Protein AF-A0A7C4MR12-F1 (afdb_monomer_lite)

Structure (mmCIF, N/CA/C/O backbone):
data_AF-A0A7C4MR12-F1
#
_entry.id   AF-A0A7C4MR12-F1
#
loop_
_atom_site.group_PDB
_atom_site.id
_atom_site.type_symbol
_atom_site.label_atom_id
_atom_site.label_alt_id
_atom_site.label_comp_id
_atom_site.label_asym_id
_atom_site.label_entity_id
_atom_site.label_seq_id
_atom_site.pdbx_PDB_ins_code
_atom_site.Cartn_x
_atom_site.Cartn_y
_atom_site.Cartn_z
_atom_site.occupancy
_atom_site.B_iso_or_equiv
_atom_site.auth_seq_id
_atom_site.auth_comp_id
_atom_site.auth_asym_id
_atom_site.auth_atom_id
_atom_site.pdbx_PDB_model_num
ATOM 1 N N . MET A 1 1 ? -23.720 11.187 50.275 1.00 46.25 1 MET A N 1
ATOM 2 C CA . MET A 1 1 ? -23.101 12.513 50.061 1.00 46.25 1 MET A CA 1
ATOM 3 C C . MET A 1 1 ? -22.421 12.476 48.704 1.00 46.25 1 MET A C 1
ATOM 5 O O . MET A 1 1 ? -21.453 11.750 48.550 1.00 46.25 1 MET A O 1
ATOM 9 N N . SER A 1 2 ? -23.019 13.119 47.702 1.00 43.44 2 SER A N 1
ATOM 10 C CA . SER A 1 2 ? -22.578 13.088 46.303 1.00 43.44 2 SER A CA 1
ATOM 11 C C . SER A 1 2 ? -22.213 14.512 45.902 1.00 43.44 2 SER A C 1
ATOM 13 O O . SER A 1 2 ? -23.058 15.402 45.969 1.00 43.44 2 SER A O 1
ATOM 15 N N . THR A 1 3 ? -20.945 14.740 45.572 1.00 52.56 3 THR A N 1
ATOM 16 C CA . THR A 1 3 ? -20.425 16.031 45.114 1.00 52.56 3 THR A CA 1
ATOM 17 C C . THR A 1 3 ? -20.189 15.961 43.612 1.00 52.56 3 THR A C 1
ATOM 19 O O . THR A 1 3 ? -19.207 15.404 43.129 1.00 52.56 3 THR A O 1
ATOM 22 N N . THR A 1 4 ? -21.133 16.527 42.868 1.00 56.62 4 THR A N 1
ATOM 23 C CA . THR A 1 4 ? -21.100 16.675 41.414 1.00 56.62 4 THR A CA 1
ATOM 24 C C . THR A 1 4 ? -20.236 17.885 41.055 1.00 56.62 4 THR A C 1
ATOM 26 O O . THR A 1 4 ? -20.664 19.027 41.217 1.00 56.62 4 THR A O 1
ATOM 29 N N . ALA A 1 5 ? -19.015 17.658 40.571 1.00 59.09 5 ALA A N 1
ATOM 30 C CA . ALA A 1 5 ? -18.148 18.722 40.069 1.00 59.09 5 ALA A CA 1
ATOM 31 C C . ALA A 1 5 ? -18.501 19.043 38.606 1.00 59.09 5 ALA A C 1
ATOM 33 O O . ALA A 1 5 ? -18.287 18.231 37.707 1.00 59.09 5 ALA A O 1
ATOM 34 N N . ARG A 1 6 ? -19.060 20.235 38.366 1.00 60.28 6 ARG A N 1
ATOM 35 C CA . ARG A 1 6 ? -19.262 20.805 37.026 1.00 60.28 6 ARG A CA 1
ATOM 36 C C . ARG A 1 6 ? -18.038 21.646 36.668 1.00 60.28 6 ARG A C 1
ATOM 38 O O . ARG A 1 6 ? -17.832 22.700 37.259 1.00 60.28 6 ARG A O 1
ATOM 45 N N . MET A 1 7 ? -17.236 21.185 35.713 1.00 57.75 7 MET A N 1
ATOM 46 C CA . MET A 1 7 ? -16.121 21.955 35.161 1.00 57.75 7 MET A CA 1
ATOM 47 C C . MET A 1 7 ? -16.622 22.728 33.933 1.00 57.75 7 MET A C 1
ATOM 49 O O . MET A 1 7 ? -16.960 22.140 32.909 1.00 57.75 7 MET A O 1
ATOM 53 N N . ILE A 1 8 ? -16.730 24.049 34.076 1.00 58.62 8 ILE A N 1
ATOM 54 C CA . ILE A 1 8 ? -17.061 24.994 33.004 1.00 58.62 8 ILE A CA 1
ATOM 55 C C . ILE A 1 8 ? -15.751 25.317 32.280 1.00 58.62 8 ILE A C 1
ATOM 57 O O . ILE A 1 8 ? -14.874 25.950 32.862 1.00 58.62 8 ILE A O 1
ATOM 61 N N . ILE A 1 9 ? -15.601 24.875 31.031 1.00 63.22 9 ILE A N 1
ATOM 62 C CA . ILE A 1 9 ? -14.472 25.263 30.177 1.00 63.22 9 ILE A CA 1
ATOM 63 C C . ILE A 1 9 ? -14.923 26.455 29.334 1.00 63.22 9 ILE A C 1
ATOM 65 O O . ILE A 1 9 ? -15.768 26.328 28.449 1.00 63.22 9 ILE A O 1
ATOM 69 N N . ALA A 1 10 ? -14.378 27.624 29.663 1.00 58.31 10 ALA A N 1
ATOM 70 C CA . ALA A 1 10 ? -14.543 28.854 28.907 1.00 58.31 10 ALA A CA 1
ATOM 71 C C . ALA A 1 10 ? -13.808 28.740 27.561 1.00 58.31 10 ALA A C 1
ATOM 73 O O . ALA A 1 10 ? -12.607 28.476 27.515 1.00 58.31 10 ALA A O 1
ATOM 74 N N . GLY A 1 11 ? -14.548 28.920 26.466 1.00 45.59 11 GLY A N 1
ATOM 75 C CA . GLY A 1 11 ? -14.011 28.944 25.111 1.00 45.59 11 GLY A CA 1
ATOM 76 C C . GLY A 1 11 ? -13.332 30.277 24.800 1.00 45.59 11 GLY A C 1
ATOM 77 O O . GLY A 1 11 ? -13.979 31.321 24.804 1.00 45.59 11 GLY A O 1
ATOM 78 N N . CYS A 1 12 ? -12.040 30.233 24.481 1.00 60.81 12 CYS A N 1
ATOM 79 C CA . CYS A 1 12 ? -11.342 31.335 23.825 1.00 60.81 12 CYS A CA 1
ATOM 80 C C . CYS A 1 12 ? -11.606 31.265 22.316 1.00 60.81 12 CYS A C 1
ATOM 82 O O . CYS A 1 12 ? -11.053 30.420 21.615 1.00 60.81 12 CYS A O 1
ATOM 84 N N . ILE A 1 13 ? -12.460 32.162 21.825 1.00 56.69 13 ILE A N 1
ATOM 85 C CA . ILE A 1 13 ? -12.663 32.417 20.397 1.00 56.69 13 ILE A CA 1
ATOM 86 C C . ILE A 1 13 ? -11.491 33.281 19.921 1.00 56.69 13 ILE A C 1
ATOM 88 O O . ILE A 1 13 ? -11.408 34.459 20.260 1.00 56.69 13 ILE A O 1
ATOM 92 N N . VAL A 1 14 ? -10.577 32.698 19.146 1.00 61.94 14 VAL A N 1
ATOM 93 C CA . VAL A 1 14 ? -9.539 33.447 18.428 1.00 61.94 14 VAL A CA 1
ATOM 94 C C . VAL A 1 14 ? -10.062 33.717 17.021 1.00 61.94 14 VAL A C 1
ATOM 96 O O . VAL A 1 14 ? -10.145 32.815 16.193 1.00 61.94 14 VAL A O 1
ATOM 99 N N . ALA A 1 15 ? -10.467 34.962 16.777 1.00 55.44 15 ALA A N 1
ATOM 100 C CA . ALA A 1 15 ? -10.827 35.456 15.457 1.00 55.44 15 ALA A CA 1
ATOM 101 C C . ALA A 1 15 ? -9.548 35.836 14.699 1.00 55.44 15 ALA A C 1
ATOM 103 O O . ALA A 1 15 ? -8.901 36.830 15.026 1.00 55.44 15 ALA A O 1
ATOM 104 N N . THR A 1 16 ? -9.170 35.046 13.696 1.00 60.88 16 THR A N 1
ATOM 105 C CA . THR A 1 16 ? -8.027 35.359 12.831 1.00 60.88 16 THR A CA 1
ATOM 106 C C . THR A 1 16 ? -8.502 36.161 11.622 1.00 60.88 16 THR A C 1
ATOM 108 O O . THR A 1 16 ? -9.264 35.675 10.788 1.00 60.88 16 THR A O 1
ATOM 111 N N . LEU A 1 17 ? -8.048 37.412 11.561 1.00 55.25 17 LEU A N 1
ATOM 112 C CA . LEU A 1 17 ? -8.205 38.357 10.458 1.00 55.25 17 LEU A CA 1
ATOM 113 C C . LEU A 1 17 ? -7.543 37.803 9.178 1.00 55.25 17 LEU A C 1
ATOM 115 O O . LEU A 1 17 ? -6.349 37.510 9.191 1.00 55.25 17 LEU A O 1
ATOM 119 N N . ILE A 1 18 ? -8.284 37.713 8.069 1.00 52.22 18 ILE A N 1
ATOM 120 C CA . ILE A 1 18 ? -7.727 37.493 6.723 1.00 52.22 18 ILE A CA 1
ATOM 121 C C . ILE A 1 18 ? -7.693 38.851 6.018 1.00 52.22 18 ILE A C 1
ATOM 123 O O . ILE A 1 18 ? -8.736 39.429 5.720 1.00 52.22 18 ILE A O 1
ATOM 127 N N . LEU A 1 19 ? -6.489 39.358 5.757 1.00 56.06 19 LEU A N 1
ATOM 128 C CA . LEU A 1 19 ? -6.235 40.510 4.895 1.00 56.06 19 LEU A CA 1
ATOM 129 C C . LEU A 1 19 ? -5.355 40.069 3.723 1.00 56.06 19 LEU A C 1
ATOM 131 O O . LEU A 1 19 ? -4.341 39.410 3.934 1.00 56.06 19 LEU A O 1
ATOM 135 N N . GLY A 1 20 ? -5.708 40.525 2.519 1.00 44.50 20 GLY A N 1
ATOM 136 C CA . GLY A 1 20 ? -4.726 40.784 1.463 1.00 44.50 20 GLY A CA 1
ATOM 137 C C . GLY A 1 20 ? -4.895 39.997 0.167 1.00 44.50 20 GLY A C 1
ATOM 138 O O . GLY A 1 20 ? -4.098 39.115 -0.127 1.00 44.50 20 GLY A O 1
ATOM 139 N N . PHE A 1 21 ? -5.871 40.394 -0.652 1.00 51.50 21 PHE A N 1
ATOM 140 C CA . PHE A 1 21 ? -5.779 40.267 -2.108 1.00 51.50 21 PHE A CA 1
ATOM 141 C C . PHE A 1 21 ? -4.911 41.410 -2.661 1.00 51.50 21 PHE A C 1
ATOM 143 O O . PHE A 1 21 ? -5.274 42.568 -2.478 1.00 51.50 21 PHE A O 1
ATOM 150 N N . SER A 1 22 ? -3.836 41.069 -3.378 1.00 51.59 22 SER A N 1
ATOM 151 C CA . SER A 1 22 ? -3.129 41.905 -4.371 1.00 51.59 22 SER A CA 1
ATOM 152 C C . SER A 1 22 ? -2.454 40.926 -5.348 1.00 51.59 22 SER A C 1
ATOM 154 O O . SER A 1 22 ? -1.585 40.173 -4.931 1.00 51.59 22 SER A O 1
ATOM 156 N N . ALA A 1 23 ? -2.986 40.643 -6.537 1.00 47.38 23 ALA A N 1
ATOM 157 C CA . ALA A 1 23 ? -3.011 41.455 -7.757 1.00 47.38 23 ALA A CA 1
ATOM 158 C C . ALA A 1 23 ? -1.646 41.567 -8.482 1.00 47.38 23 ALA A C 1
ATOM 160 O O . ALA A 1 23 ? -0.651 41.972 -7.892 1.00 47.38 23 ALA A O 1
ATOM 161 N N . ILE A 1 24 ? -1.718 41.345 -9.806 1.00 47.22 24 ILE A N 1
ATOM 162 C CA . ILE A 1 24 ? -0.843 41.811 -10.905 1.00 47.22 24 ILE A CA 1
ATOM 163 C C . ILE A 1 24 ? 0.244 40.839 -11.401 1.00 47.22 24 ILE A C 1
ATOM 165 O O . ILE A 1 24 ? 1.186 40.493 -10.700 1.00 47.22 24 ILE A O 1
ATOM 169 N N . GLY A 1 25 ? 0.133 40.501 -12.693 1.00 45.50 25 GLY A N 1
ATOM 170 C CA . GLY A 1 25 ? 1.184 39.861 -13.483 1.00 45.50 25 GLY A CA 1
ATOM 171 C C . GLY A 1 25 ? 0.767 39.520 -14.918 1.00 45.50 25 GLY A C 1
ATOM 172 O O . GLY A 1 25 ? 0.906 38.375 -15.327 1.00 45.50 25 GLY A O 1
ATOM 173 N N . ASN A 1 26 ? 0.235 40.487 -15.676 1.00 47.75 26 ASN A N 1
ATOM 174 C CA . ASN A 1 26 ? 0.171 40.395 -17.140 1.00 47.75 26 ASN A CA 1
ATOM 175 C C . ASN A 1 26 ? 1.585 40.593 -17.706 1.00 47.75 26 ASN A C 1
ATOM 177 O O . ASN A 1 26 ? 2.197 41.617 -17.415 1.00 47.75 26 ASN A O 1
ATOM 181 N N . SER A 1 27 ? 2.061 39.695 -18.570 1.00 55.41 27 SER A N 1
ATOM 182 C CA . SER A 1 27 ? 3.059 40.059 -19.579 1.00 55.41 27 SER A CA 1
ATOM 183 C C . SER A 1 27 ? 2.866 39.222 -20.841 1.00 55.41 27 SER A C 1
ATOM 185 O O . SER A 1 27 ? 3.164 38.030 -20.883 1.00 55.41 27 SER A O 1
ATOM 187 N N . LEU A 1 28 ? 2.289 39.879 -21.847 1.00 56.81 28 LEU A N 1
ATOM 188 C CA . LEU A 1 28 ? 2.392 39.513 -23.251 1.00 56.81 28 LEU A CA 1
ATOM 189 C C . LEU A 1 28 ? 3.809 39.857 -23.708 1.00 56.81 28 LEU A C 1
ATOM 191 O O . LEU A 1 28 ? 4.197 41.011 -23.568 1.00 56.81 28 LEU A O 1
ATOM 195 N N . GLU A 1 29 ? 4.485 38.946 -24.399 1.00 56.12 29 GLU A N 1
ATOM 196 C CA . GLU A 1 29 ? 5.271 39.356 -25.559 1.00 56.12 29 GLU A CA 1
ATOM 197 C C . GLU A 1 29 ? 5.378 38.238 -26.592 1.00 56.12 29 GLU A C 1
ATOM 199 O O . GLU A 1 29 ? 5.222 37.050 -26.325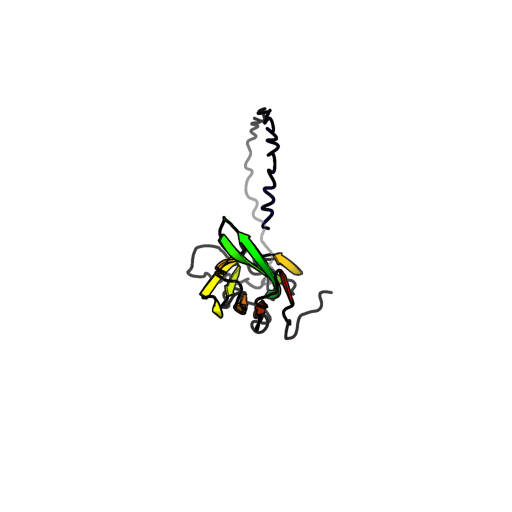 1.00 56.12 29 GLU A O 1
ATOM 204 N N . LYS A 1 30 ? 5.489 38.703 -27.825 1.00 54.31 30 LYS A N 1
ATOM 205 C CA . LYS A 1 30 ? 5.081 38.091 -29.076 1.00 54.31 30 LYS A CA 1
ATOM 206 C C . LYS A 1 30 ? 6.302 38.208 -29.967 1.00 54.31 30 LYS A C 1
ATOM 208 O O . LYS A 1 30 ? 6.658 39.332 -30.298 1.00 54.31 30 LYS A O 1
ATOM 213 N N . GLU A 1 31 ? 6.893 37.106 -30.412 1.00 52.25 31 GLU A N 1
ATOM 214 C CA . GLU A 1 31 ? 7.870 37.183 -31.497 1.00 52.25 31 GLU A CA 1
ATOM 215 C C . GLU A 1 31 ? 7.690 36.048 -32.500 1.00 52.25 31 GLU A C 1
ATOM 217 O O . GLU A 1 31 ? 7.348 34.913 -32.173 1.00 52.25 31 GLU A O 1
ATOM 222 N N . LYS A 1 32 ? 7.804 36.443 -33.764 1.00 50.94 32 LYS A N 1
ATOM 223 C CA . LYS A 1 32 ? 7.337 35.779 -34.971 1.00 50.94 32 LYS A CA 1
ATOM 224 C C . LYS A 1 32 ? 8.513 35.691 -35.945 1.00 50.94 32 LYS A C 1
ATOM 226 O O . LYS A 1 32 ? 9.132 36.714 -36.212 1.00 50.94 32 LYS A O 1
ATOM 231 N N . SER A 1 33 ? 8.619 34.524 -36.593 1.00 49.72 33 SER A N 1
ATOM 232 C CA . SER A 1 33 ? 9.303 34.232 -37.875 1.00 49.72 33 SER A CA 1
ATOM 233 C C . SER A 1 33 ? 10.846 34.147 -37.865 1.00 49.72 33 SER A C 1
ATOM 235 O O . SER A 1 33 ? 11.456 34.713 -36.969 1.00 49.72 33 SER A O 1
ATOM 237 N N . PRO A 1 34 ? 11.503 33.496 -38.865 1.00 58.50 34 PRO A N 1
ATOM 238 C CA . PRO A 1 34 ? 10.982 32.928 -40.119 1.00 58.50 34 PRO A CA 1
ATOM 239 C C . PRO A 1 34 ? 11.369 31.459 -40.429 1.00 58.50 34 PRO A C 1
ATOM 241 O O . PRO A 1 34 ? 12.304 30.879 -39.890 1.00 58.50 34 PRO A O 1
ATOM 244 N N . VAL A 1 35 ? 10.623 30.899 -41.386 1.00 55.56 35 VAL A N 1
ATOM 245 C CA . VAL A 1 35 ? 10.879 29.646 -42.114 1.00 55.56 35 VAL A CA 1
ATOM 246 C C . VAL A 1 35 ? 12.073 29.818 -43.062 1.00 55.56 35 VAL A C 1
ATOM 248 O O . VAL A 1 35 ? 12.128 30.805 -43.795 1.00 55.56 35 VAL A O 1
ATOM 251 N N . ALA A 1 36 ? 12.968 28.827 -43.106 1.00 64.56 36 ALA A N 1
ATOM 252 C CA . ALA A 1 36 ? 14.003 28.666 -44.131 1.00 64.56 36 ALA A CA 1
ATOM 253 C C . ALA A 1 36 ? 14.000 27.217 -44.688 1.00 64.56 36 ALA A C 1
ATOM 255 O O . ALA A 1 36 ? 13.534 26.307 -43.999 1.00 64.56 36 ALA A O 1
ATOM 256 N N . PRO A 1 37 ? 14.443 27.002 -45.944 1.00 58.03 37 PRO A N 1
ATOM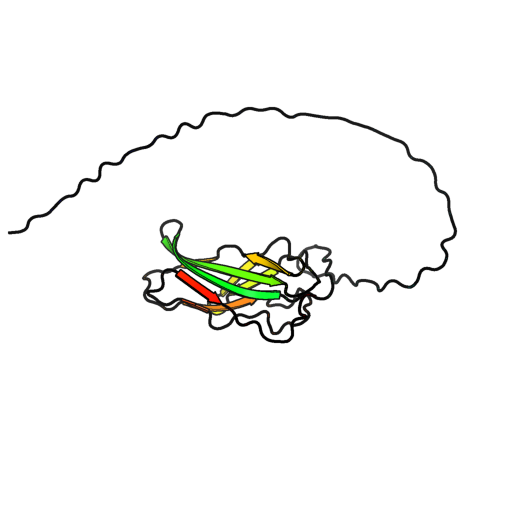 257 C CA . PRO A 1 37 ? 14.085 25.835 -46.751 1.00 58.03 37 PRO A CA 1
ATOM 258 C C . PRO A 1 37 ? 15.014 24.618 -46.596 1.00 58.03 37 PRO A C 1
ATOM 260 O O . PRO A 1 37 ? 16.194 24.734 -46.277 1.00 58.03 37 PRO A O 1
ATOM 263 N N . LEU A 1 38 ? 14.431 23.453 -46.908 1.00 52.41 38 LEU A N 1
ATOM 264 C CA . LEU A 1 38 ? 15.028 22.118 -47.006 1.00 52.41 38 LEU A CA 1
ATOM 265 C C . LEU A 1 38 ? 16.409 22.085 -47.688 1.00 52.41 38 LEU A C 1
ATOM 267 O O . LEU A 1 38 ? 16.539 22.445 -48.859 1.00 52.41 38 LEU A O 1
ATOM 271 N N . GLN A 1 39 ? 17.372 21.446 -47.020 1.00 54.16 39 GLN A N 1
ATOM 272 C CA . GLN A 1 39 ? 18.487 20.750 -47.663 1.00 54.16 39 GLN A CA 1
ATOM 273 C C . GLN A 1 39 ? 18.352 19.244 -47.406 1.00 54.16 39 GLN A C 1
ATOM 275 O O . GLN A 1 39 ? 18.283 18.791 -46.266 1.00 54.16 39 GLN A O 1
ATOM 280 N N . LYS A 1 40 ? 18.266 18.472 -48.496 1.00 52.50 40 LYS A N 1
ATOM 281 C CA . LYS A 1 40 ? 18.360 17.009 -48.495 1.00 52.50 40 LYS A CA 1
ATOM 282 C C . LYS A 1 40 ? 19.835 16.622 -48.425 1.00 52.50 40 LYS A C 1
ATOM 284 O O . LYS A 1 40 ? 20.564 16.869 -49.383 1.00 52.50 40 LYS A O 1
ATOM 289 N N . THR A 1 41 ? 20.221 15.944 -47.353 1.00 49.22 41 THR A N 1
ATOM 290 C CA . THR A 1 41 ? 21.476 15.187 -47.273 1.00 49.22 41 THR A CA 1
ATOM 291 C C . THR A 1 41 ? 21.133 13.691 -47.293 1.00 49.22 41 THR A C 1
ATOM 293 O O . THR A 1 41 ? 20.152 13.304 -46.651 1.00 49.22 41 THR A O 1
ATOM 296 N N . PRO A 1 42 ? 21.864 12.836 -48.031 1.00 54.50 42 PRO A N 1
ATOM 297 C CA . PRO A 1 42 ? 21.621 11.395 -48.039 1.00 54.50 42 PRO A CA 1
ATOM 298 C C . PRO A 1 42 ? 22.037 10.807 -46.689 1.00 54.50 42 PRO A C 1
ATOM 300 O O . PRO A 1 42 ? 23.198 10.922 -46.303 1.00 54.50 42 PRO A O 1
ATOM 303 N N . SER A 1 43 ? 21.089 10.207 -45.966 1.00 46.22 43 SER A N 1
ATOM 304 C CA . SER A 1 43 ? 21.379 9.525 -44.706 1.00 46.22 43 SER A CA 1
ATOM 305 C C . SER A 1 43 ? 21.976 8.154 -44.993 1.00 46.22 43 SER A C 1
ATOM 307 O O . SER A 1 43 ? 21.316 7.255 -45.513 1.00 46.22 43 SER A O 1
ATOM 309 N N . GLU A 1 44 ? 23.244 8.043 -44.635 1.00 51.12 44 GLU A N 1
ATOM 310 C CA . GLU A 1 44 ? 23.990 6.819 -44.404 1.00 51.12 44 GLU A CA 1
ATOM 311 C C . GLU A 1 44 ? 23.227 5.918 -43.414 1.00 51.12 44 GLU A C 1
ATOM 313 O O . GLU A 1 44 ? 22.568 6.389 -42.482 1.00 51.12 44 GLU A O 1
ATOM 318 N N . SER A 1 45 ? 23.240 4.617 -43.688 1.00 50.38 45 SER A N 1
ATOM 319 C CA . SER A 1 45 ? 22.466 3.577 -43.008 1.00 50.38 45 SER A CA 1
ATOM 320 C C . SER A 1 45 ? 22.763 3.513 -41.507 1.00 50.38 45 SER A C 1
ATOM 322 O O . SER A 1 45 ? 23.863 3.136 -41.105 1.00 50.38 45 SER A O 1
ATOM 324 N N . GLN A 1 46 ? 21.760 3.847 -40.690 1.00 46.06 46 GLN A N 1
ATOM 325 C CA . GLN A 1 46 ? 21.785 3.683 -39.236 1.00 46.06 46 GLN A CA 1
ATOM 326 C C . GLN A 1 46 ? 21.691 2.202 -38.821 1.00 46.06 46 GLN A C 1
ATOM 328 O O . GLN A 1 46 ? 21.000 1.422 -39.482 1.00 46.06 46 GLN A O 1
ATOM 333 N N . PRO A 1 47 ? 22.313 1.818 -37.691 1.00 49.41 47 PRO A N 1
ATOM 334 C CA . PRO A 1 47 ? 22.044 0.547 -37.033 1.00 49.41 47 PRO A CA 1
ATOM 335 C C . PRO A 1 47 ? 20.598 0.517 -36.523 1.00 49.41 47 PRO A C 1
ATOM 337 O O . PRO A 1 47 ? 20.101 1.491 -35.956 1.00 49.41 47 PRO A O 1
ATOM 340 N N . THR A 1 48 ? 19.928 -0.609 -36.747 1.00 43.22 48 THR A N 1
ATOM 341 C CA . THR A 1 48 ? 18.547 -0.890 -36.353 1.00 43.22 48 THR A CA 1
ATOM 342 C C . THR A 1 48 ? 18.375 -0.687 -34.846 1.00 43.22 48 THR A C 1
ATOM 344 O O . THR A 1 48 ? 18.796 -1.523 -34.051 1.00 43.22 48 THR A O 1
ATOM 347 N N . ALA A 1 49 ? 17.778 0.437 -34.448 1.00 47.53 49 ALA A N 1
ATOM 348 C CA . ALA A 1 49 ? 17.321 0.639 -33.082 1.00 47.53 49 ALA A CA 1
ATOM 349 C C . ALA A 1 49 ? 16.180 -0.350 -32.805 1.00 47.53 49 ALA A C 1
ATOM 351 O O . ALA A 1 49 ? 15.220 -0.415 -33.577 1.00 47.53 49 ALA A O 1
ATOM 352 N N . GLU A 1 50 ? 16.297 -1.128 -31.729 1.00 49.19 50 GLU A N 1
ATOM 353 C CA . GLU A 1 50 ? 15.218 -1.978 -31.228 1.00 49.19 50 GLU A CA 1
ATOM 354 C C . GLU A 1 50 ? 13.953 -1.134 -31.055 1.00 49.19 50 GLU A C 1
ATOM 356 O O . GLU A 1 50 ? 13.900 -0.182 -30.273 1.00 49.19 50 GLU A O 1
ATOM 361 N N . GLN A 1 51 ? 12.933 -1.458 -31.847 1.00 41.41 51 GLN A N 1
ATOM 362 C CA . GLN A 1 51 ? 11.634 -0.810 -31.788 1.00 41.41 51 GLN A CA 1
ATOM 363 C C . GLN A 1 51 ? 11.000 -1.117 -30.431 1.00 41.41 51 GLN A C 1
ATOM 365 O O . GLN A 1 51 ? 10.526 -2.224 -30.186 1.00 41.41 51 GLN A O 1
ATOM 370 N N . LYS A 1 52 ? 10.989 -0.111 -29.554 1.00 46.59 52 LYS A N 1
ATOM 371 C CA . LYS A 1 52 ? 10.208 -0.079 -28.317 1.00 46.59 52 LYS A CA 1
ATOM 372 C C . LYS A 1 52 ? 8.732 -0.226 -28.694 1.00 46.59 52 LYS A C 1
ATOM 374 O O . LYS A 1 52 ? 8.108 0.715 -29.179 1.00 46.59 52 LYS A O 1
ATOM 379 N N . ILE A 1 53 ? 8.203 -1.439 -28.571 1.00 46.16 53 ILE A N 1
ATOM 380 C CA . ILE A 1 53 ? 6.802 -1.742 -28.857 1.00 46.16 53 ILE A CA 1
ATOM 381 C C . ILE A 1 53 ? 5.978 -1.024 -27.782 1.00 46.16 53 ILE A C 1
ATOM 383 O O . ILE A 1 53 ? 6.089 -1.373 -26.612 1.00 46.16 53 ILE A O 1
ATOM 387 N N . SER A 1 54 ? 5.185 -0.015 -28.154 1.00 40.91 54 SER A N 1
ATOM 388 C CA . SER A 1 54 ? 4.141 0.535 -27.278 1.00 40.91 54 SER A CA 1
ATOM 389 C C . SER A 1 54 ? 2.903 -0.362 -27.390 1.00 40.91 54 SER A C 1
ATOM 391 O O . SER A 1 54 ? 2.210 -0.291 -28.410 1.00 40.91 54 SER A O 1
ATOM 393 N N . PRO A 1 55 ? 2.597 -1.222 -26.403 1.00 45.72 55 PRO A N 1
ATOM 394 C CA . PRO A 1 55 ? 1.294 -1.869 -26.337 1.00 45.72 55 PRO A CA 1
ATOM 395 C C . PRO A 1 55 ? 0.202 -0.804 -26.158 1.00 45.72 55 PRO A C 1
ATOM 397 O O . PRO A 1 55 ? 0.358 0.157 -25.409 1.00 45.72 55 PRO A O 1
ATOM 400 N N . THR A 1 56 ? -0.896 -0.945 -26.900 1.00 39.00 56 THR A N 1
ATOM 401 C CA . THR A 1 56 ? -2.075 -0.077 -26.781 1.00 39.00 56 THR A CA 1
ATOM 402 C C . THR A 1 56 ? -3.102 -0.805 -25.918 1.00 39.00 56 THR A C 1
ATOM 404 O O . THR A 1 56 ? -3.630 -1.831 -26.346 1.00 39.00 56 THR A O 1
ATOM 407 N N . PHE A 1 57 ? -3.361 -0.313 -24.704 1.00 47.56 57 PHE A N 1
ATOM 408 C CA . PHE A 1 57 ? -4.318 -0.923 -23.776 1.00 47.56 57 PHE A CA 1
ATOM 409 C C . PHE A 1 57 ? -5.731 -0.312 -23.914 1.00 47.56 57 PHE A C 1
ATOM 411 O O . PHE A 1 57 ? -5.870 0.871 -24.241 1.00 47.56 57 PHE A O 1
ATOM 418 N N . PRO A 1 58 ? -6.799 -1.112 -23.721 1.00 47.44 58 PRO A N 1
ATOM 419 C CA . PRO A 1 58 ? -8.176 -0.730 -24.049 1.00 47.44 58 PRO A CA 1
ATOM 420 C C . PRO A 1 58 ? -8.896 0.180 -23.030 1.00 47.44 58 PRO A C 1
ATOM 422 O O . PRO A 1 58 ? -10.070 0.478 -23.236 1.00 47.44 58 PRO A O 1
ATOM 425 N N . ASP A 1 59 ? -8.256 0.654 -21.958 1.00 44.03 59 ASP A N 1
ATOM 426 C CA . ASP A 1 59 ? -8.921 1.333 -20.830 1.00 44.03 59 ASP A CA 1
ATOM 427 C C . ASP A 1 59 ? -8.632 2.845 -20.684 1.00 44.03 59 ASP A C 1
ATOM 429 O O . ASP A 1 59 ? -8.761 3.395 -19.591 1.00 44.03 59 ASP A O 1
ATOM 433 N N . ALA A 1 60 ? -8.404 3.519 -21.822 1.00 39.34 60 ALA A N 1
ATOM 434 C CA . ALA A 1 60 ? -8.348 4.980 -22.039 1.00 39.34 60 ALA A CA 1
ATOM 435 C C . ALA A 1 60 ? -6.946 5.588 -22.263 1.00 39.34 60 ALA A C 1
ATOM 437 O O . ALA A 1 60 ? -6.411 6.316 -21.435 1.00 39.34 60 ALA A O 1
ATOM 438 N N . GLY A 1 61 ? -6.429 5.421 -23.484 1.00 37.81 61 GLY A N 1
ATOM 439 C CA . GLY A 1 61 ? -5.913 6.554 -24.270 1.00 37.81 61 GLY A CA 1
ATOM 440 C C . GLY A 1 61 ? -4.606 7.229 -23.840 1.00 37.81 61 GLY A C 1
ATOM 441 O O . GLY A 1 61 ? -4.326 8.320 -24.332 1.00 37.81 61 GLY A O 1
ATOM 442 N N . GLY A 1 62 ? -3.795 6.615 -22.980 1.00 44.88 62 GLY A N 1
ATOM 443 C CA . GLY A 1 62 ? -2.399 7.008 -22.784 1.00 44.88 62 GLY A CA 1
ATOM 444 C C . GLY A 1 62 ? -1.484 6.206 -23.708 1.00 44.88 62 GLY A C 1
ATOM 445 O O . GLY A 1 62 ? -1.549 4.981 -23.730 1.00 44.88 62 GLY A O 1
ATOM 446 N N . SER A 1 63 ? -0.617 6.865 -24.478 1.00 50.25 63 SER A N 1
ATOM 447 C CA . SER A 1 63 ? 0.525 6.190 -25.103 1.00 50.25 63 SER A CA 1
ATOM 448 C C . SER A 1 63 ? 1.539 5.874 -24.006 1.00 50.25 63 SER A C 1
ATOM 450 O O . SER A 1 63 ? 2.421 6.683 -23.713 1.00 50.25 63 SER A O 1
ATOM 452 N N . ALA A 1 64 ? 1.356 4.740 -23.342 1.00 57.25 64 ALA A N 1
ATOM 453 C CA . ALA A 1 64 ? 2.230 4.305 -22.274 1.00 57.25 64 ALA A CA 1
ATOM 454 C C . ALA A 1 64 ? 3.643 4.073 -22.812 1.00 57.25 64 ALA A C 1
ATOM 456 O O . ALA A 1 64 ? 3.862 3.320 -23.769 1.00 57.25 64 ALA A O 1
ATOM 457 N N . VAL A 1 65 ? 4.606 4.759 -22.207 1.00 64.19 65 VAL A N 1
ATOM 458 C CA . VAL A 1 65 ? 6.025 4.515 -22.430 1.00 64.19 65 VAL A CA 1
ATOM 459 C C . VAL A 1 65 ? 6.542 3.838 -21.173 1.00 64.19 65 VAL A C 1
ATOM 461 O O . VAL A 1 65 ? 6.623 4.470 -20.122 1.00 64.19 65 VAL A O 1
ATOM 464 N N . TYR A 1 66 ? 6.881 2.558 -21.295 1.00 62.50 66 TYR A N 1
ATOM 465 C CA . TYR A 1 66 ? 7.551 1.804 -20.241 1.00 62.50 66 TYR A CA 1
ATOM 466 C C . TYR A 1 66 ? 9.040 1.783 -20.524 1.00 62.50 66 TYR A C 1
ATOM 468 O O . TYR A 1 66 ? 9.454 1.378 -21.613 1.00 62.50 66 TYR A O 1
ATOM 476 N N . ASP A 1 67 ? 9.853 2.194 -19.563 1.00 73.12 67 ASP A N 1
ATOM 477 C CA . ASP A 1 67 ? 11.269 1.856 -19.615 1.00 73.12 67 ASP A CA 1
ATOM 478 C C . ASP A 1 67 ? 11.442 0.438 -19.063 1.00 73.12 67 ASP A C 1
ATOM 480 O O . ASP A 1 67 ? 10.940 0.157 -17.974 1.00 73.12 67 ASP A O 1
ATOM 484 N N . PRO A 1 68 ? 12.092 -0.479 -19.803 1.00 76.12 68 PRO A N 1
ATOM 485 C CA . PRO A 1 68 ? 12.246 -1.857 -19.359 1.00 76.12 68 PRO A CA 1
ATOM 486 C C . PRO A 1 68 ? 12.931 -1.920 -17.991 1.00 76.12 68 PRO A C 1
ATOM 488 O O . PRO A 1 68 ? 13.822 -1.125 -17.682 1.00 76.12 68 PRO A O 1
ATOM 491 N N . GLY A 1 69 ? 12.527 -2.904 -17.188 1.00 86.31 69 GLY A N 1
ATOM 492 C CA . GLY A 1 69 ? 13.026 -3.074 -15.830 1.00 86.31 69 GLY A CA 1
ATOM 493 C C . GLY A 1 69 ? 12.258 -2.225 -14.822 1.00 86.31 69 GLY A C 1
ATOM 494 O O . GLY A 1 69 ? 12.844 -1.374 -14.168 1.00 86.31 69 GLY A O 1
ATOM 495 N N . ILE A 1 70 ? 10.950 -2.428 -14.710 1.00 92.19 70 ILE A N 1
ATOM 496 C CA . ILE A 1 70 ? 10.148 -1.950 -13.575 1.00 92.19 70 ILE A CA 1
ATOM 497 C C . ILE A 1 70 ? 10.026 -3.111 -12.579 1.00 92.19 70 ILE A C 1
ATOM 499 O O . ILE A 1 70 ? 10.046 -4.271 -12.994 1.00 92.19 70 ILE A O 1
ATOM 503 N N . ASP A 1 71 ? 9.974 -2.813 -11.281 1.00 95.19 71 ASP A N 1
ATOM 504 C CA . ASP A 1 71 ? 9.753 -3.805 -10.218 1.00 95.19 71 ASP A CA 1
ATOM 505 C C . ASP A 1 71 ? 9.030 -3.141 -9.034 1.00 95.19 71 ASP A C 1
ATOM 507 O O . ASP A 1 71 ? 9.654 -2.516 -8.174 1.00 95.19 71 ASP A O 1
ATOM 511 N N . LEU A 1 72 ? 7.704 -3.173 -9.038 1.00 96.38 72 LEU A N 1
ATOM 512 C CA . LEU A 1 72 ? 6.817 -2.531 -8.082 1.00 96.38 72 LEU A CA 1
ATOM 513 C C . LEU A 1 72 ? 6.600 -3.421 -6.865 1.00 96.38 72 LEU A C 1
ATOM 515 O O . LEU A 1 72 ? 6.031 -4.504 -6.912 1.00 96.38 72 LEU A O 1
ATOM 519 N N . VAL A 1 73 ? 6.943 -2.885 -5.701 1.00 97.19 73 VAL A N 1
ATOM 520 C CA . VAL A 1 73 ? 6.738 -3.565 -4.426 1.00 97.19 73 VAL A CA 1
ATOM 521 C C . VAL A 1 73 ? 5.927 -2.698 -3.484 1.00 97.19 73 VAL A C 1
ATOM 523 O O . VAL A 1 73 ? 6.100 -1.479 -3.397 1.00 97.19 73 VAL A O 1
ATOM 526 N N . VAL A 1 74 ? 5.073 -3.339 -2.692 1.00 98.12 74 VAL A N 1
ATOM 527 C CA . VAL A 1 74 ? 4.495 -2.697 -1.512 1.00 98.12 74 VAL A CA 1
ATOM 528 C C . VAL A 1 74 ? 5.558 -2.744 -0.415 1.00 98.12 74 VAL A C 1
ATOM 530 O O . VAL A 1 74 ? 5.899 -3.817 0.070 1.00 98.12 74 VAL A O 1
ATOM 533 N N . LEU A 1 75 ? 6.106 -1.596 -0.015 1.00 97.88 75 LEU A N 1
ATOM 534 C CA . LEU A 1 75 ? 7.202 -1.521 0.960 1.00 97.88 75 LEU A CA 1
ATOM 535 C C . LEU A 1 75 ? 6.691 -1.573 2.407 1.00 97.88 75 LEU A C 1
ATOM 537 O O . LEU A 1 75 ? 7.236 -2.262 3.276 1.00 97.88 75 LEU A O 1
ATOM 541 N N . LYS A 1 76 ? 5.636 -0.808 2.688 1.00 98.50 76 LYS A N 1
ATOM 542 C CA . LYS A 1 76 ? 4.992 -0.738 4.003 1.00 98.50 76 LYS A CA 1
ATOM 543 C C . LYS A 1 76 ? 3.550 -0.266 3.881 1.00 98.50 76 LYS A C 1
ATOM 545 O O . LYS A 1 76 ? 3.181 0.374 2.901 1.00 98.50 76 LYS A O 1
ATOM 550 N N . VAL A 1 77 ? 2.771 -0.523 4.925 1.00 98.75 77 VAL A N 1
ATOM 551 C CA . VAL A 1 77 ? 1.409 -0.013 5.091 1.00 98.75 77 VAL A CA 1
ATOM 552 C C . VAL A 1 77 ? 1.307 0.682 6.442 1.00 98.75 77 VAL A C 1
ATOM 554 O O . VAL A 1 77 ? 1.506 0.065 7.492 1.00 98.75 77 VAL A O 1
ATOM 557 N N . GLU A 1 78 ? 1.025 1.980 6.416 1.00 98.75 78 GLU A N 1
ATOM 558 C CA . GLU A 1 78 ? 0.774 2.790 7.606 1.00 98.75 78 GLU A CA 1
ATOM 559 C C . GLU A 1 78 ? -0.725 2.779 7.905 1.00 98.75 78 GLU A C 1
ATOM 561 O O . GLU A 1 78 ? -1.546 2.990 7.016 1.00 98.75 78 GLU A O 1
ATOM 566 N N . MET A 1 79 ? -1.089 2.507 9.153 1.00 98.50 79 MET A N 1
ATOM 567 C CA . MET A 1 79 ? -2.475 2.437 9.602 1.00 98.50 79 MET A CA 1
ATOM 568 C C . MET A 1 79 ? -2.667 3.306 10.839 1.00 98.50 79 MET A C 1
ATOM 570 O O . MET A 1 79 ? -1.851 3.257 11.763 1.00 98.50 79 MET A O 1
ATOM 574 N N . GLN A 1 80 ? -3.760 4.063 10.879 1.00 98.12 80 GLN A N 1
ATOM 575 C CA . GLN A 1 80 ? -4.099 4.942 11.995 1.00 98.12 80 GLN A CA 1
ATOM 576 C C . GLN A 1 80 ? -5.604 4.934 12.273 1.00 98.12 80 GLN A C 1
ATOM 578 O O . GLN A 1 80 ? -6.403 5.325 11.430 1.00 98.12 80 GLN A O 1
ATOM 583 N N . ARG A 1 81 ? -6.001 4.551 13.488 1.00 97.69 81 ARG A N 1
ATOM 584 C CA . ARG A 1 81 ? -7.357 4.768 14.010 1.00 97.69 81 ARG A CA 1
ATOM 585 C C . ARG A 1 81 ? -7.517 6.221 14.439 1.00 97.69 81 ARG A C 1
ATOM 587 O O . ARG A 1 81 ? -6.633 6.800 15.068 1.00 97.69 81 ARG A O 1
ATOM 594 N N . GLY A 1 82 ? -8.677 6.801 14.166 1.00 96.44 82 GLY A N 1
ATOM 595 C CA . GLY A 1 82 ? -8.969 8.180 14.535 1.00 96.44 82 GLY A CA 1
ATOM 596 C C . GLY A 1 82 ? -10.425 8.555 14.317 1.00 96.44 82 GLY A C 1
ATOM 597 O O . GLY A 1 82 ? -11.253 7.723 13.949 1.00 96.44 82 GLY A O 1
ATOM 598 N N . ILE A 1 83 ? -10.734 9.824 14.576 1.00 97.00 83 ILE A N 1
ATOM 599 C CA . ILE A 1 83 ? -11.977 10.441 14.118 1.00 97.00 83 ILE A CA 1
ATOM 600 C C . ILE A 1 83 ? -11.639 11.200 12.842 1.00 97.00 83 ILE A C 1
ATOM 602 O O . ILE A 1 83 ? -10.928 12.200 12.884 1.00 97.00 83 ILE A O 1
ATOM 606 N N . PHE A 1 84 ? -12.143 10.713 11.716 1.00 96.44 84 PHE A N 1
ATOM 607 C CA . PHE A 1 84 ? -11.947 11.327 10.412 1.00 96.44 84 PHE A CA 1
ATOM 608 C C . PHE A 1 84 ? -13.312 11.742 9.881 1.00 96.44 84 PHE A C 1
ATOM 610 O O . PHE A 1 84 ? -14.255 10.951 9.888 1.00 96.44 84 PHE A O 1
ATOM 617 N N . MET A 1 85 ? -13.441 13.009 9.480 1.00 95.56 85 MET A N 1
ATOM 618 C CA . MET A 1 85 ? -14.714 13.574 9.013 1.00 95.56 85 MET A CA 1
ATOM 619 C C . MET A 1 85 ? -15.877 13.321 9.997 1.00 95.56 85 MET A C 1
ATOM 621 O O . MET A 1 85 ? -16.979 12.953 9.604 1.00 95.56 85 MET A O 1
ATOM 625 N N . GLY A 1 86 ? -15.611 13.458 11.301 1.00 96.75 86 GLY A N 1
ATOM 626 C CA . GLY A 1 86 ? -16.624 13.315 12.353 1.00 96.75 86 GLY A CA 1
ATOM 627 C C . GLY A 1 86 ? -17.035 11.879 12.701 1.00 96.75 86 GLY A C 1
ATOM 628 O O . GLY A 1 86 ? -17.905 11.706 13.548 1.00 96.75 86 GLY A O 1
ATOM 629 N N . SER A 1 87 ? -16.413 10.850 12.114 1.00 97.25 87 SER A N 1
ATOM 630 C CA . SER A 1 87 ? -16.729 9.444 12.411 1.00 97.25 87 SER A CA 1
ATOM 631 C C . SER A 1 87 ? -15.479 8.614 12.742 1.00 97.25 87 SER A C 1
ATOM 633 O O . SER A 1 87 ? -14.383 8.941 12.278 1.00 97.25 87 SER A O 1
ATOM 635 N N . PRO A 1 88 ? -15.598 7.557 13.572 1.00 96.94 88 PRO A N 1
ATOM 636 C CA . PRO A 1 88 ? -14.501 6.628 13.827 1.00 96.94 88 PRO A CA 1
ATOM 637 C C . PRO A 1 88 ? -14.114 5.862 12.559 1.00 96.94 88 PRO A C 1
ATOM 639 O O . PRO A 1 88 ? -14.922 5.105 12.020 1.00 96.94 88 PRO A O 1
ATOM 642 N N . LYS A 1 89 ? -12.871 6.042 12.105 1.00 97.88 89 LYS A N 1
ATOM 643 C CA . LYS A 1 89 ? -12.320 5.348 10.935 1.00 97.88 89 LYS A CA 1
ATOM 644 C C . LYS A 1 89 ? -10.874 4.910 11.167 1.00 97.88 89 LYS A C 1
ATOM 646 O O . LYS A 1 89 ? -10.179 5.430 12.045 1.00 97.88 89 LYS A O 1
ATOM 651 N N . ILE A 1 90 ? -10.420 3.977 10.340 1.00 97.88 90 ILE A N 1
ATOM 652 C CA . ILE A 1 90 ? -9.018 3.607 10.156 1.00 97.88 90 ILE A CA 1
ATOM 653 C C . ILE A 1 90 ? -8.551 4.221 8.838 1.00 97.88 90 ILE A C 1
ATOM 655 O O . ILE A 1 90 ? -9.106 3.921 7.786 1.00 97.88 90 ILE A O 1
ATOM 659 N N . GLN A 1 91 ? -7.532 5.067 8.903 1.00 98.31 91 GLN A N 1
ATOM 660 C CA . GLN A 1 91 ? -6.777 5.536 7.750 1.00 98.31 91 GLN A CA 1
ATOM 661 C C . GLN A 1 91 ? -5.713 4.492 7.391 1.00 98.31 91 GLN A C 1
ATOM 663 O O . GLN A 1 91 ? -5.000 4.028 8.281 1.00 98.31 91 GLN A O 1
ATOM 668 N N . ILE A 1 92 ? -5.600 4.134 6.115 1.00 98.56 92 ILE A N 1
ATOM 669 C CA . ILE A 1 92 ? -4.637 3.171 5.572 1.00 98.56 92 ILE A CA 1
ATOM 670 C C . ILE A 1 92 ? -3.865 3.859 4.449 1.00 98.56 92 ILE A C 1
ATOM 672 O O . ILE A 1 92 ? -4.475 4.458 3.568 1.00 98.56 92 ILE A O 1
ATOM 676 N N . ILE A 1 93 ? -2.534 3.799 4.499 1.00 98.50 93 ILE A N 1
ATOM 677 C CA . ILE A 1 93 ? -1.652 4.475 3.544 1.00 98.50 93 ILE A CA 1
ATOM 678 C C . ILE A 1 93 ? -0.516 3.522 3.151 1.00 98.50 93 ILE A C 1
ATOM 680 O O . ILE A 1 93 ? 0.446 3.357 3.916 1.00 98.50 93 ILE A O 1
ATOM 684 N N . PRO A 1 94 ? -0.604 2.848 1.994 1.00 98.50 94 PRO A N 1
ATOM 685 C CA . PRO A 1 94 ? 0.499 2.050 1.484 1.00 98.50 94 PRO A CA 1
ATOM 686 C C . PRO A 1 94 ? 1.616 2.940 0.921 1.00 98.50 94 PRO A C 1
ATOM 688 O O . PRO A 1 94 ? 1.398 4.042 0.420 1.00 98.50 94 PRO A O 1
ATOM 691 N N . THR A 1 95 ? 2.849 2.453 1.013 1.00 98.56 95 THR A N 1
ATOM 692 C CA . THR A 1 95 ? 4.010 3.007 0.308 1.00 98.56 95 THR A CA 1
ATOM 693 C C . THR A 1 95 ? 4.442 2.008 -0.748 1.00 98.56 95 THR A C 1
ATOM 695 O O . THR A 1 95 ? 4.768 0.867 -0.410 1.00 98.56 95 THR A O 1
ATOM 698 N N . ILE A 1 96 ? 4.440 2.443 -2.001 1.00 98.06 96 ILE A N 1
ATOM 699 C CA . ILE A 1 96 ? 4.885 1.671 -3.156 1.00 98.06 96 ILE A CA 1
ATOM 700 C C . ILE A 1 96 ? 6.303 2.101 -3.502 1.00 98.06 96 ILE A C 1
ATOM 702 O O . ILE A 1 96 ? 6.640 3.281 -3.404 1.00 98.06 96 ILE A O 1
ATOM 706 N N . LYS A 1 97 ? 7.136 1.147 -3.896 1.00 97.19 97 LYS A N 1
ATOM 707 C CA . LYS A 1 97 ? 8.489 1.403 -4.365 1.00 97.19 97 LYS A CA 1
ATOM 708 C C . LYS A 1 97 ? 8.701 0.722 -5.700 1.00 97.19 97 LYS A C 1
ATOM 710 O O . LYS A 1 97 ? 8.345 -0.438 -5.839 1.00 97.19 97 LYS A O 1
ATOM 715 N N . ASN A 1 98 ? 9.321 1.422 -6.636 1.00 95.62 98 ASN A N 1
ATOM 716 C CA . ASN A 1 98 ? 9.911 0.794 -7.805 1.00 95.62 98 ASN A CA 1
ATOM 717 C C . ASN A 1 98 ? 11.362 0.444 -7.472 1.00 95.62 98 ASN A C 1
ATOM 719 O O . ASN A 1 98 ? 12.149 1.335 -7.175 1.00 95.62 98 ASN A O 1
ATOM 723 N N . MET A 1 99 ? 11.715 -0.834 -7.453 1.00 93.12 99 MET A N 1
ATOM 724 C CA . MET A 1 99 ? 13.023 -1.336 -7.028 1.00 93.12 99 MET A CA 1
ATOM 725 C C . MET A 1 99 ? 14.069 -1.346 -8.150 1.00 93.12 99 MET A C 1
ATOM 727 O O . MET A 1 99 ? 15.223 -1.679 -7.884 1.00 93.12 99 MET A O 1
ATOM 731 N N . TRP A 1 100 ? 13.702 -0.974 -9.381 1.00 89.62 100 TRP A N 1
ATOM 732 C CA . TRP A 1 100 ? 14.566 -1.120 -10.554 1.00 89.62 100 TRP A CA 1
ATOM 733 C C . TRP A 1 100 ? 14.820 0.207 -11.294 1.00 89.62 100 TRP A C 1
ATOM 735 O O . TRP A 1 100 ? 14.430 1.290 -10.853 1.00 89.62 100 TRP A O 1
ATOM 745 N N . LYS A 1 101 ? 15.592 0.115 -12.382 1.00 89.75 101 LYS A N 1
ATOM 746 C CA . LYS A 1 101 ? 16.112 1.213 -13.218 1.00 89.75 101 LYS A CA 1
ATOM 747 C C . LYS A 1 101 ? 15.110 1.796 -14.219 1.00 89.75 101 LYS A C 1
ATOM 749 O O . LYS A 1 101 ? 15.353 2.890 -14.718 1.00 89.75 101 LYS A O 1
ATOM 754 N N . GLY A 1 102 ? 14.057 1.062 -14.559 1.00 89.19 102 GLY A N 1
ATOM 755 C CA . GLY A 1 102 ? 12.976 1.529 -15.418 1.00 89.19 102 GLY A CA 1
ATOM 756 C C . GLY A 1 102 ? 11.970 2.357 -14.630 1.00 89.19 102 GLY A C 1
ATOM 757 O O . GLY A 1 102 ? 12.049 2.464 -13.408 1.00 89.19 102 GLY A O 1
ATOM 758 N N . GLY A 1 103 ? 11.015 2.954 -15.326 1.00 90.75 103 GLY A N 1
ATOM 759 C CA . GLY A 1 103 ? 9.932 3.723 -14.733 1.00 90.75 103 GLY A CA 1
ATOM 760 C C . GLY A 1 103 ? 8.690 3.659 -15.605 1.00 90.75 103 GLY A C 1
ATOM 761 O O . GLY A 1 103 ? 8.760 3.334 -16.793 1.00 90.75 103 GLY A O 1
ATOM 762 N N . THR A 1 104 ? 7.553 3.977 -15.001 1.00 90.19 104 THR A N 1
ATOM 763 C CA . THR A 1 104 ? 6.276 4.122 -15.702 1.00 90.19 104 THR A CA 1
ATOM 764 C C . THR A 1 104 ? 5.728 5.524 -15.483 1.00 90.19 104 THR A C 1
ATOM 766 O O . THR A 1 104 ? 5.953 6.130 -14.437 1.00 90.19 104 THR A O 1
ATOM 769 N N . SER A 1 105 ? 5.007 6.031 -16.480 1.00 87.81 105 SER A N 1
ATOM 770 C CA . SER A 1 105 ? 4.184 7.244 -16.382 1.00 87.81 105 SER A CA 1
ATOM 771 C C . SER A 1 105 ? 2.700 6.922 -16.184 1.00 87.81 105 SER A C 1
ATOM 773 O O . SER A 1 105 ? 1.882 7.827 -16.020 1.00 87.81 105 SER A O 1
ATOM 775 N N . GLU A 1 106 ? 2.341 5.638 -16.204 1.00 86.38 106 GLU A N 1
ATOM 776 C CA . GLU A 1 106 ? 0.968 5.194 -16.027 1.00 86.38 106 GLU A CA 1
ATOM 777 C C . GLU A 1 106 ? 0.524 5.276 -14.578 1.00 86.38 106 GLU A C 1
ATOM 779 O O . GLU A 1 106 ? 1.311 5.104 -13.648 1.00 86.38 106 GLU A O 1
ATOM 784 N N . ARG A 1 107 ? -0.779 5.469 -14.383 1.00 93.19 107 ARG A N 1
ATOM 785 C CA . ARG A 1 107 ? -1.375 5.289 -13.066 1.00 93.19 107 ARG A CA 1
ATOM 786 C C . ARG A 1 107 ? -1.200 3.843 -12.599 1.00 93.19 107 ARG A C 1
ATOM 788 O O . ARG A 1 107 ? -1.354 2.904 -13.373 1.00 93.19 107 ARG A O 1
ATOM 795 N N . ILE A 1 108 ? -0.942 3.668 -11.312 1.00 95.69 108 ILE A N 1
ATOM 796 C CA . ILE A 1 108 ? -0.689 2.357 -10.715 1.00 95.69 108 ILE A CA 1
ATOM 797 C C . ILE A 1 108 ? -1.877 1.993 -9.836 1.00 95.69 108 ILE A C 1
ATOM 799 O O . ILE A 1 108 ? -2.259 2.761 -8.949 1.00 95.69 108 ILE A O 1
ATOM 803 N N . LYS A 1 109 ? -2.461 0.818 -10.063 1.00 96.94 109 LYS A N 1
ATOM 804 C CA . LYS A 1 109 ? -3.578 0.323 -9.259 1.00 96.94 109 LYS A CA 1
ATOM 805 C C . LYS A 1 109 ? -3.076 -0.358 -7.990 1.00 96.94 109 LYS A C 1
ATOM 807 O O . LYS A 1 109 ? -2.187 -1.200 -8.047 1.00 96.94 109 LYS A O 1
ATOM 812 N N . ILE A 1 110 ? -3.694 -0.057 -6.854 1.00 98.19 110 ILE A N 1
ATOM 813 C CA . ILE A 1 110 ? -3.451 -0.717 -5.571 1.00 98.19 110 ILE A CA 1
ATOM 814 C C . ILE A 1 110 ? -4.759 -1.349 -5.098 1.00 98.19 110 ILE A C 1
ATOM 816 O O . ILE A 1 110 ? -5.764 -0.661 -4.940 1.00 98.19 110 ILE A O 1
ATOM 820 N N . MET A 1 111 ? -4.754 -2.658 -4.860 1.00 98.19 111 MET A N 1
ATOM 821 C CA . MET A 1 111 ? -5.905 -3.426 -4.380 1.00 98.19 111 MET A CA 1
ATOM 822 C C . MET A 1 111 ? -5.757 -3.807 -2.909 1.00 98.19 111 MET A C 1
ATOM 824 O O . MET A 1 111 ? -4.684 -4.226 -2.475 1.00 98.19 111 MET A O 1
ATOM 828 N N . PHE A 1 112 ? -6.869 -3.760 -2.173 1.00 98.12 112 PHE A N 1
ATOM 829 C CA . PHE A 1 112 ? -6.978 -4.162 -0.771 1.00 98.12 112 PHE A CA 1
ATOM 830 C C . PHE A 1 112 ? -7.981 -5.322 -0.640 1.00 98.12 112 PHE A C 1
ATOM 832 O O . PHE A 1 112 ? -9.164 -5.109 -0.377 1.00 98.12 112 PHE A O 1
ATOM 839 N N . TYR A 1 113 ? -7.527 -6.564 -0.841 1.00 94.31 113 TYR A N 1
ATOM 840 C CA . TYR A 1 113 ? -8.400 -7.718 -1.131 1.00 94.31 113 TYR A CA 1
ATOM 841 C C . TYR A 1 113 ? -9.496 -7.989 -0.092 1.00 94.31 113 TYR A C 1
ATOM 843 O O . TYR A 1 113 ? -10.657 -8.140 -0.452 1.00 94.31 113 TYR A O 1
ATOM 851 N N . SER A 1 114 ? -9.165 -8.047 1.201 1.00 96.38 114 SER A N 1
ATOM 852 C CA . SER A 1 114 ? -10.172 -8.334 2.242 1.00 96.38 114 SER A CA 1
ATOM 853 C C . SER A 1 114 ? -11.070 -7.140 2.577 1.00 96.38 114 SER A C 1
ATOM 855 O O . SER A 1 114 ? -11.997 -7.290 3.370 1.00 96.38 114 SER A O 1
ATOM 857 N N . LEU A 1 115 ? -10.776 -5.965 2.017 1.00 96.62 115 LEU A N 1
ATOM 858 C CA . LEU A 1 115 ? -11.578 -4.754 2.180 1.00 96.62 115 LEU A CA 1
ATOM 859 C C . LEU A 1 115 ? -12.480 -4.494 0.969 1.00 96.62 115 LEU A C 1
ATOM 861 O O . LEU A 1 115 ? -13.380 -3.674 1.085 1.00 96.62 115 LEU A O 1
ATOM 865 N N . ASP A 1 116 ? -12.245 -5.183 -0.154 1.00 96.44 116 ASP A N 1
ATOM 866 C CA . ASP A 1 116 ? -12.896 -4.928 -1.446 1.00 96.44 116 ASP A CA 1
ATOM 867 C C . ASP A 1 116 ? -12.791 -3.452 -1.875 1.00 96.44 116 ASP A C 1
ATOM 869 O O . ASP A 1 116 ? -13.751 -2.798 -2.275 1.00 96.44 116 ASP A O 1
ATOM 873 N N . MET A 1 117 ? -11.589 -2.893 -1.718 1.00 96.88 117 MET A N 1
ATOM 874 C CA . MET A 1 117 ? -11.282 -1.501 -2.041 1.00 96.88 117 MET A CA 1
ATOM 875 C C . MET A 1 117 ? -10.077 -1.422 -2.974 1.00 96.88 117 MET A C 1
ATOM 877 O O . MET A 1 117 ? -9.216 -2.308 -2.987 1.00 96.88 117 MET A O 1
ATOM 881 N N . ALA A 1 118 ? -10.003 -0.329 -3.728 1.00 96.56 118 ALA A N 1
ATOM 882 C CA . ALA A 1 118 ? -8.892 -0.028 -4.613 1.00 96.56 118 ALA A CA 1
ATOM 883 C C . ALA A 1 118 ? -8.541 1.459 -4.563 1.00 96.56 118 ALA A C 1
ATOM 885 O O . ALA A 1 118 ? -9.401 2.303 -4.308 1.00 96.56 118 ALA A O 1
ATOM 886 N N . GLU A 1 119 ? -7.286 1.763 -4.855 1.00 96.19 119 GLU A N 1
ATOM 887 C CA . GLU A 1 119 ? -6.766 3.117 -4.980 1.00 96.19 119 GLU A CA 1
ATOM 888 C C . GLU A 1 119 ? -5.862 3.220 -6.211 1.00 96.19 119 GLU A C 1
ATOM 890 O O . GLU A 1 119 ? -5.259 2.232 -6.629 1.00 96.19 119 GLU A O 1
ATOM 895 N N . TRP A 1 120 ? -5.780 4.415 -6.793 1.00 95.56 120 TRP A N 1
ATOM 896 C CA . TRP A 1 120 ? -4.894 4.713 -7.912 1.00 95.56 120 TRP A CA 1
ATOM 897 C C . TRP A 1 120 ? -3.810 5.690 -7.473 1.00 95.56 120 TRP A C 1
ATOM 899 O O . TRP A 1 120 ? -4.095 6.709 -6.844 1.00 95.56 120 TRP A O 1
ATOM 909 N N . VAL A 1 121 ? -2.566 5.385 -7.827 1.00 94.81 121 VAL A N 1
ATOM 910 C CA . VAL A 1 121 ? -1.452 6.332 -7.758 1.00 94.81 121 VAL A CA 1
ATOM 911 C C . VAL A 1 121 ? -1.313 6.974 -9.127 1.00 94.81 121 VAL A C 1
ATOM 913 O O . VAL A 1 121 ? -1.012 6.288 -10.099 1.00 94.81 121 VAL A O 1
ATOM 916 N N . GLU A 1 122 ? -1.546 8.278 -9.203 1.00 92.94 122 GLU A N 1
ATOM 917 C CA . GLU A 1 122 ? -1.449 9.044 -10.446 1.00 92.94 122 GLU A CA 1
ATOM 918 C C . GLU A 1 122 ? 0.000 9.456 -10.752 1.00 92.94 122 GLU A C 1
ATOM 920 O O . GLU A 1 122 ? 0.795 9.690 -9.842 1.00 92.94 122 GLU A O 1
ATOM 925 N N . GLY A 1 123 ? 0.327 9.601 -12.041 1.00 89.31 123 GLY A N 1
ATOM 926 C CA . GLY A 1 123 ? 1.615 10.140 -12.505 1.00 89.31 123 GLY A CA 1
ATOM 927 C C . GLY A 1 123 ? 2.772 9.139 -12.596 1.00 89.31 123 GLY A C 1
ATOM 928 O O . GLY A 1 123 ? 3.883 9.539 -12.943 1.00 89.31 123 GLY A O 1
ATOM 929 N N . GLY A 1 124 ? 2.515 7.858 -12.323 1.00 91.56 124 GLY A N 1
ATOM 930 C CA . GLY A 1 124 ? 3.509 6.794 -12.409 1.00 91.56 124 GLY A CA 1
ATOM 931 C C . GLY A 1 124 ? 4.587 6.847 -11.335 1.00 91.56 124 GLY A C 1
ATOM 932 O O . GLY A 1 124 ? 4.446 7.514 -10.312 1.00 91.56 124 GLY A O 1
ATOM 933 N N . ILE A 1 125 ? 5.648 6.069 -11.539 1.00 94.94 125 ILE A N 1
ATOM 934 C CA . ILE A 1 125 ? 6.752 5.926 -10.592 1.00 94.94 125 ILE A CA 1
ATOM 9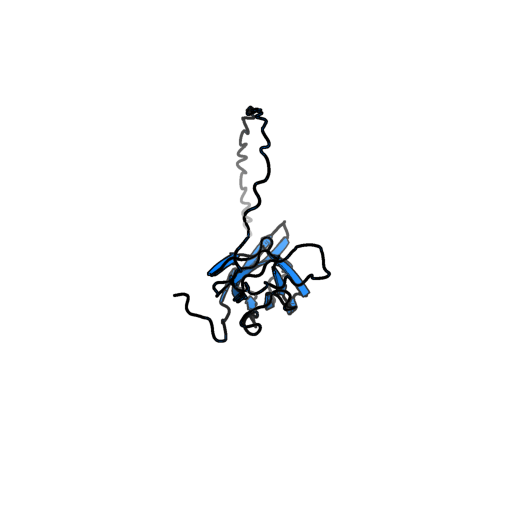35 C C . ILE A 1 125 ? 8.067 5.768 -11.350 1.00 94.94 125 ILE A C 1
ATOM 937 O O . ILE A 1 125 ? 8.226 4.905 -12.218 1.00 94.94 125 ILE A O 1
ATOM 941 N N . GLY A 1 126 ? 9.012 6.643 -11.034 1.00 94.94 126 GLY A N 1
ATOM 942 C CA . GLY A 1 126 ? 10.342 6.630 -11.614 1.00 94.94 126 GLY A CA 1
ATOM 943 C C . GLY A 1 126 ? 11.239 5.530 -11.035 1.00 94.94 126 GLY A C 1
ATOM 944 O O . GLY A 1 126 ? 10.849 4.813 -10.106 1.00 94.94 126 GLY A O 1
ATOM 945 N N . PRO A 1 127 ? 12.466 5.412 -11.560 1.00 93.38 127 PRO A N 1
ATOM 946 C CA . PRO A 1 127 ? 13.456 4.447 -11.093 1.00 93.38 127 PRO A CA 1
ATOM 947 C C . PRO A 1 127 ? 13.818 4.656 -9.622 1.00 93.38 127 PRO A C 1
ATOM 949 O O . PRO A 1 127 ? 14.079 5.787 -9.208 1.00 93.38 127 PRO A O 1
ATOM 952 N N . ASN A 1 128 ? 13.866 3.580 -8.828 1.00 93.06 128 ASN A N 1
ATOM 953 C CA . ASN A 1 128 ? 14.151 3.623 -7.382 1.00 93.06 128 ASN A CA 1
ATOM 954 C C . ASN A 1 128 ? 13.276 4.609 -6.572 1.00 93.06 128 ASN A C 1
ATOM 956 O O . ASN A 1 128 ? 13.628 5.012 -5.458 1.00 93.06 128 ASN A O 1
ATOM 960 N N . GLN A 1 129 ? 12.147 5.051 -7.121 1.00 96.19 129 GLN A N 1
ATOM 961 C CA . GLN A 1 129 ? 11.297 6.016 -6.449 1.00 96.19 129 GLN A CA 1
ATOM 962 C C . GLN A 1 129 ? 10.391 5.302 -5.445 1.00 96.19 129 GLN A C 1
ATOM 964 O O . GLN A 1 129 ? 9.901 4.199 -5.689 1.00 96.19 129 GLN A O 1
ATOM 969 N N . GLU A 1 130 ? 10.151 5.959 -4.313 1.00 97.50 130 GLU A N 1
ATOM 970 C CA . GLU A 1 130 ? 9.113 5.591 -3.355 1.00 97.50 130 GLU A CA 1
ATOM 971 C C . GLU A 1 130 ? 7.970 6.596 -3.454 1.00 97.50 130 GLU A C 1
ATOM 973 O O . GLU A 1 130 ? 8.191 7.809 -3.427 1.00 97.50 130 GLU A O 1
ATOM 978 N N . ILE A 1 131 ? 6.744 6.093 -3.546 1.00 97.75 131 ILE A N 1
ATOM 979 C CA . ILE A 1 131 ? 5.534 6.904 -3.538 1.00 97.75 131 ILE A CA 1
ATOM 980 C C . ILE A 1 131 ? 4.652 6.452 -2.389 1.00 97.75 131 ILE A C 1
ATOM 982 O O . ILE A 1 131 ? 4.327 5.275 -2.221 1.00 97.75 131 ILE A O 1
ATOM 986 N N . ARG A 1 132 ? 4.240 7.427 -1.589 1.00 97.81 132 ARG A N 1
ATOM 987 C CA . ARG A 1 132 ? 3.189 7.250 -0.601 1.00 97.81 132 ARG A CA 1
ATOM 988 C C . ARG A 1 132 ? 1.860 7.431 -1.322 1.00 97.81 132 ARG A C 1
ATOM 990 O O . ARG A 1 132 ? 1.612 8.515 -1.845 1.00 97.81 132 ARG A O 1
ATOM 997 N N . ALA A 1 133 ? 1.048 6.379 -1.375 1.00 96.69 133 ALA A N 1
ATOM 998 C CA . ALA A 1 133 ? -0.287 6.475 -1.950 1.00 96.69 133 ALA A CA 1
ATOM 999 C C . ALA A 1 133 ? -1.156 7.442 -1.127 1.00 96.69 133 ALA A C 1
ATOM 1001 O O . ALA A 1 133 ? -0.753 7.913 -0.052 1.00 96.69 133 ALA A O 1
ATOM 1002 N N . GLY A 1 134 ? -2.344 7.760 -1.632 1.00 93.88 134 GLY A N 1
ATOM 1003 C CA . GLY A 1 134 ? -3.313 8.513 -0.857 1.00 93.88 134 GLY A CA 1
ATOM 1004 C C . GLY A 1 134 ? -3.846 7.709 0.333 1.00 93.88 134 GLY A C 1
ATOM 1005 O O . GLY A 1 134 ? -3.379 6.624 0.690 1.00 93.88 134 GLY A O 1
ATOM 1006 N N . ALA A 1 135 ? -4.772 8.341 1.047 1.00 96.56 135 ALA A N 1
ATOM 1007 C CA . ALA A 1 135 ? -5.340 7.787 2.259 1.00 96.56 135 ALA A CA 1
ATOM 1008 C C . ALA A 1 135 ? -6.674 7.107 1.967 1.00 96.56 135 ALA A C 1
ATOM 1010 O O . ALA A 1 135 ? -7.656 7.767 1.625 1.00 96.56 135 ALA A O 1
ATOM 1011 N N . LEU A 1 136 ? -6.724 5.804 2.223 1.00 97.44 136 LEU A N 1
ATOM 1012 C CA . LEU A 1 136 ? -7.955 5.034 2.244 1.00 97.44 136 LEU A CA 1
ATOM 1013 C C . LEU A 1 136 ? -8.562 5.062 3.649 1.00 97.44 136 LEU A C 1
ATOM 1015 O O . LEU A 1 136 ? -7.845 4.932 4.642 1.00 97.44 136 LEU A O 1
ATOM 1019 N N . TYR A 1 137 ? -9.883 5.195 3.747 1.00 97.31 137 TYR A N 1
ATOM 1020 C CA . TYR A 1 137 ? -10.580 5.226 5.030 1.00 97.31 137 TYR A CA 1
ATOM 1021 C C . TYR A 1 137 ? -11.579 4.078 5.154 1.00 97.31 137 TYR A C 1
ATOM 1023 O O . TYR A 1 137 ? -12.504 3.966 4.355 1.00 97.31 137 TYR A O 1
ATOM 1031 N N . VAL A 1 138 ? -11.423 3.273 6.204 1.00 97.12 138 VAL A N 1
ATOM 1032 C CA . VAL A 1 138 ? -12.312 2.156 6.547 1.00 97.12 138 VAL A CA 1
ATOM 1033 C C . VAL A 1 138 ? -13.086 2.499 7.811 1.00 97.12 138 VAL A C 1
ATOM 1035 O O . VAL A 1 138 ? -12.503 2.994 8.776 1.00 97.12 138 VAL A O 1
ATOM 1038 N N . ASP A 1 139 ? -14.389 2.238 7.829 1.00 96.75 139 ASP A N 1
ATOM 1039 C CA . ASP A 1 139 ? -15.207 2.465 9.018 1.00 96.75 139 ASP A CA 1
ATOM 1040 C C . ASP A 1 139 ? -14.769 1.577 10.187 1.00 96.75 139 ASP A C 1
ATOM 1042 O O . ASP A 1 139 ? -14.511 0.383 10.033 1.00 96.75 139 ASP A O 1
ATOM 1046 N N . ASP A 1 140 ? -14.719 2.166 11.383 1.00 95.81 140 ASP A N 1
ATOM 1047 C CA . ASP A 1 140 ? -14.316 1.475 12.608 1.00 95.81 140 ASP A CA 1
ATOM 1048 C C . ASP A 1 140 ? -15.332 1.654 13.751 1.00 95.81 140 ASP A C 1
ATOM 1050 O O . ASP A 1 140 ? -15.006 2.179 14.827 1.00 95.81 140 ASP A O 1
ATOM 1054 N N . PRO A 1 141 ? -16.601 1.245 13.547 1.00 85.69 141 PRO A N 1
ATOM 1055 C CA . PRO A 1 141 ? -17.630 1.364 14.563 1.00 85.69 141 PRO A CA 1
ATOM 1056 C C . PRO A 1 141 ? -17.346 0.359 15.684 1.00 85.69 141 PRO A C 1
ATOM 1058 O O . PRO A 1 141 ? -17.687 -0.820 15.617 1.00 85.69 141 PRO A O 1
ATOM 1061 N N . GLY A 1 142 ? -16.693 0.841 16.738 1.00 78.62 142 GLY A N 1
ATOM 1062 C CA . GLY A 1 142 ? -16.569 0.128 18.003 1.00 78.62 142 GLY A CA 1
ATOM 1063 C C . GLY A 1 142 ? -15.181 -0.387 18.357 1.00 78.62 142 GLY A C 1
ATOM 1064 O O . GLY A 1 142 ? -15.075 -0.962 19.428 1.00 78.62 142 GLY A O 1
ATOM 1065 N N . ARG A 1 143 ? -14.132 -0.195 17.539 1.00 83.50 143 ARG A N 1
ATOM 1066 C CA . ARG A 1 143 ? -12.715 -0.496 17.880 1.00 83.50 143 ARG A CA 1
ATOM 1067 C C . ARG A 1 143 ? -12.418 -1.913 18.408 1.00 83.50 143 ARG A C 1
ATOM 1069 O O . ARG A 1 143 ? -11.330 -2.185 18.895 1.00 83.50 143 ARG A O 1
ATOM 1076 N N . ASN A 1 144 ? -13.356 -2.849 18.295 1.00 84.56 144 ASN A N 1
ATOM 1077 C CA . ASN A 1 144 ? -13.282 -4.144 18.981 1.00 84.56 144 ASN A CA 1
ATOM 1078 C C . ASN A 1 144 ? -12.889 -5.294 18.047 1.00 84.56 144 ASN A C 1
ATOM 1080 O O . ASN A 1 144 ? -13.026 -6.463 18.405 1.00 84.56 144 ASN A O 1
ATOM 1084 N N . ARG A 1 145 ? -12.439 -4.989 16.825 1.00 90.38 145 ARG A N 1
ATOM 1085 C CA . ARG A 1 145 ? -12.124 -5.992 15.804 1.00 90.38 145 ARG A CA 1
ATOM 1086 C C . ARG A 1 145 ? -10.721 -5.793 15.254 1.00 90.38 145 ARG A C 1
ATOM 1088 O O . ARG A 1 145 ? -10.249 -4.667 15.084 1.00 90.38 145 ARG A O 1
ATOM 1095 N N . TYR A 1 146 ? -10.078 -6.919 14.960 1.00 95.50 146 TYR A N 1
ATOM 1096 C CA . TYR A 1 146 ? -8.877 -6.934 14.139 1.00 95.50 146 TYR A CA 1
ATOM 1097 C C . TYR A 1 146 ? -9.252 -6.534 12.718 1.00 95.50 146 TYR A C 1
ATOM 1099 O O . TYR A 1 146 ? -10.137 -7.147 12.123 1.00 95.50 146 TYR A O 1
ATOM 1107 N N . LEU A 1 147 ? -8.542 -5.556 12.170 1.00 96.81 147 LEU A N 1
ATOM 1108 C CA . LEU A 1 147 ? -8.507 -5.350 10.731 1.00 96.81 147 LEU A CA 1
ATOM 1109 C C . LEU A 1 147 ? -7.459 -6.311 10.161 1.00 96.81 147 LEU A C 1
ATOM 1111 O O . LEU A 1 147 ? -6.349 -6.369 10.694 1.00 96.81 147 LEU A O 1
ATOM 1115 N N . LYS A 1 148 ? -7.810 -7.087 9.133 1.00 97.75 148 LYS A N 1
ATOM 1116 C CA . LYS A 1 148 ? -6.898 -8.003 8.434 1.00 97.75 148 LYS A CA 1
ATOM 1117 C C . LYS A 1 148 ? -7.146 -7.906 6.936 1.00 97.75 148 LYS A C 1
ATOM 1119 O O . LYS A 1 148 ? -8.301 -7.987 6.531 1.00 97.75 148 LYS A O 1
ATOM 1124 N N . PHE A 1 149 ? -6.094 -7.721 6.151 1.00 98.31 149 PHE A N 1
ATOM 1125 C CA . PHE A 1 149 ? -6.179 -7.624 4.696 1.00 98.31 149 PHE A CA 1
ATOM 1126 C C . PHE A 1 149 ? -4.816 -7.864 4.045 1.00 98.31 149 PHE A C 1
ATOM 1128 O O . PHE A 1 149 ? -3.787 -7.862 4.723 1.00 98.31 149 PHE A O 1
ATOM 1135 N N . ASP A 1 150 ? -4.837 -8.027 2.728 1.00 98.25 150 ASP A N 1
ATOM 1136 C CA . ASP A 1 150 ? -3.651 -8.068 1.878 1.00 98.25 150 ASP A CA 1
ATOM 1137 C C . ASP A 1 150 ? -3.670 -6.853 0.945 1.00 98.25 150 ASP A C 1
ATOM 1139 O O . ASP A 1 150 ? -4.744 -6.387 0.549 1.00 98.25 150 ASP A O 1
ATOM 1143 N N . VAL A 1 151 ? -2.486 -6.354 0.595 1.00 98.38 151 VAL A N 1
ATOM 1144 C CA . VAL A 1 151 ? -2.300 -5.251 -0.355 1.00 98.38 151 VAL A CA 1
ATOM 1145 C C . VAL A 1 151 ? -1.544 -5.768 -1.566 1.00 98.38 151 VAL A C 1
ATOM 1147 O O . VAL A 1 151 ? -0.550 -6.473 -1.408 1.00 98.38 151 VAL A O 1
ATOM 1150 N N . MET A 1 152 ? -1.992 -5.416 -2.766 1.00 98.19 152 MET A N 1
ATOM 1151 C CA . MET A 1 152 ? -1.296 -5.763 -4.003 1.00 98.19 152 MET A CA 1
ATOM 1152 C C . MET A 1 152 ? -1.226 -4.556 -4.927 1.00 98.19 152 MET A C 1
ATOM 1154 O O . MET A 1 152 ? -2.237 -3.887 -5.133 1.00 98.19 152 MET A O 1
ATOM 1158 N N . VAL A 1 153 ? -0.040 -4.283 -5.457 1.00 98.00 153 VAL A N 1
ATOM 1159 C CA . VAL A 1 153 ? 0.176 -3.289 -6.508 1.00 98.00 153 VAL A CA 1
ATOM 1160 C C . VAL A 1 153 ? 0.076 -3.970 -7.875 1.00 98.00 153 VAL A C 1
ATOM 1162 O O . VAL A 1 153 ? 0.373 -5.153 -7.983 1.00 98.00 153 VAL A O 1
ATOM 1165 N N . ASP A 1 154 ? -0.460 -3.260 -8.864 1.00 96.69 154 ASP A N 1
ATOM 1166 C CA . ASP A 1 154 ? -0.689 -3.737 -10.234 1.00 96.69 154 ASP A CA 1
ATOM 1167 C C . ASP A 1 154 ? -1.295 -5.150 -10.319 1.00 96.69 154 ASP A C 1
ATOM 1169 O O . ASP A 1 154 ? -0.758 -6.087 -10.899 1.00 96.69 154 ASP A O 1
ATOM 1173 N N . ASN A 1 155 ? -2.450 -5.337 -9.680 1.00 96.12 155 ASN A N 1
ATOM 1174 C CA . ASN A 1 155 ? -3.035 -6.665 -9.484 1.00 96.12 155 ASN A CA 1
ATOM 1175 C C . ASN A 1 155 ? -3.437 -7.403 -10.779 1.00 96.12 155 ASN A C 1
ATOM 1177 O O . ASN A 1 155 ? -3.806 -8.577 -10.720 1.00 96.12 155 ASN A O 1
ATOM 1181 N N . ASN A 1 156 ? -3.514 -6.681 -11.892 1.00 94.75 156 ASN A N 1
ATOM 1182 C CA . ASN A 1 156 ? -3.869 -7.173 -13.215 1.00 94.75 156 ASN A CA 1
ATOM 1183 C C . ASN A 1 156 ? -2.660 -7.252 -14.155 1.00 94.75 156 ASN A C 1
ATOM 1185 O O . ASN A 1 156 ? -2.870 -7.564 -15.327 1.00 94.75 156 ASN A O 1
ATOM 1189 N N . ASN A 1 157 ? -1.451 -6.989 -13.646 1.00 95.06 157 ASN A N 1
ATOM 1190 C CA . ASN A 1 157 ? -0.192 -6.997 -14.384 1.00 95.06 157 ASN A CA 1
ATOM 1191 C C . ASN A 1 157 ? -0.303 -6.156 -15.669 1.00 95.06 157 ASN A C 1
ATOM 1193 O O . ASN A 1 157 ? -0.005 -6.627 -16.770 1.00 95.06 157 ASN A O 1
ATOM 1197 N N . ALA A 1 158 ? -0.868 -4.949 -15.546 1.00 93.25 158 ALA A N 1
ATOM 1198 C CA . ALA A 1 158 ? -0.994 -4.028 -16.671 1.00 93.25 158 ALA A CA 1
ATOM 1199 C C . ALA A 1 158 ? 0.356 -3.405 -17.034 1.00 93.25 158 ALA A C 1
ATOM 1201 O O . ALA A 1 158 ? 0.612 -3.131 -18.205 1.00 93.25 158 ALA A O 1
ATOM 1202 N N . ILE A 1 159 ? 1.215 -3.208 -16.038 1.00 92.19 159 ILE A N 1
ATOM 1203 C CA . ILE A 1 159 ? 2.567 -2.698 -16.180 1.00 92.19 159 ILE A CA 1
ATOM 1204 C C . ILE A 1 159 ? 3.478 -3.924 -16.269 1.00 92.19 159 ILE A C 1
ATOM 1206 O O . ILE A 1 159 ? 3.510 -4.718 -15.343 1.00 92.19 159 ILE A O 1
ATOM 1210 N N . PRO A 1 160 ? 4.228 -4.126 -17.363 1.00 92.38 160 PRO A N 1
ATOM 1211 C CA . PRO A 1 160 ? 5.158 -5.246 -17.430 1.00 92.38 160 PRO A CA 1
ATOM 1212 C C . PRO A 1 160 ? 6.298 -5.080 -16.417 1.00 92.38 160 PRO A C 1
ATOM 1214 O O . PRO A 1 160 ? 7.095 -4.140 -16.528 1.00 92.38 160 PRO A O 1
ATOM 1217 N N . GLU A 1 161 ? 6.416 -6.008 -15.468 1.00 92.88 161 GLU A N 1
ATOM 1218 C CA . GLU A 1 161 ? 7.438 -5.963 -14.424 1.00 92.88 161 GLU A CA 1
ATOM 1219 C C . GLU A 1 161 ? 8.482 -7.075 -14.564 1.00 92.88 161 GLU A C 1
ATOM 1221 O O . GLU A 1 161 ? 8.306 -8.095 -15.232 1.00 92.88 161 GLU A O 1
ATOM 1226 N N . THR A 1 162 ? 9.622 -6.876 -13.909 1.00 91.44 162 THR A N 1
ATOM 1227 C CA . THR A 1 162 ? 10.709 -7.862 -13.868 1.00 91.44 162 THR A CA 1
ATOM 1228 C C . THR A 1 162 ? 10.345 -9.047 -12.972 1.00 91.44 162 THR A C 1
ATOM 1230 O O . THR A 1 162 ? 10.817 -10.164 -13.200 1.00 91.44 162 THR A O 1
ATOM 1233 N N . ASN A 1 163 ? 9.524 -8.817 -11.942 1.00 92.12 163 ASN A N 1
ATOM 1234 C CA . ASN A 1 163 ? 9.144 -9.827 -10.966 1.00 92.12 163 ASN A CA 1
ATOM 1235 C C . ASN A 1 163 ? 7.728 -9.605 -10.410 1.00 92.12 163 ASN A C 1
ATOM 1237 O O . ASN A 1 163 ? 7.552 -9.135 -9.298 1.00 92.12 163 ASN A O 1
ATOM 1241 N N . GLU A 1 164 ? 6.725 -10.121 -11.112 1.00 93.38 164 GLU A N 1
ATOM 1242 C CA . GLU A 1 164 ? 5.303 -10.050 -10.719 1.00 93.38 164 GLU A CA 1
ATOM 1243 C C . GLU A 1 164 ? 4.959 -10.715 -9.365 1.00 93.38 164 GLU A C 1
ATOM 1245 O O . GLU A 1 164 ? 3.839 -10.621 -8.857 1.00 93.38 164 GLU A O 1
ATOM 1250 N N . MET A 1 165 ? 5.889 -11.474 -8.774 1.00 92.62 165 MET A N 1
ATOM 1251 C CA . MET A 1 165 ? 5.640 -12.235 -7.546 1.00 92.62 165 MET A CA 1
ATOM 1252 C C . MET A 1 165 ? 5.857 -11.412 -6.271 1.00 92.62 165 MET A C 1
ATOM 1254 O O . MET A 1 165 ? 5.534 -11.899 -5.183 1.00 92.62 165 MET A O 1
ATOM 1258 N N . ASN A 1 166 ? 6.422 -10.204 -6.364 1.00 95.19 166 ASN A N 1
ATOM 1259 C CA . ASN A 1 166 ? 6.749 -9.361 -5.209 1.00 95.19 166 ASN A CA 1
ATOM 1260 C C . ASN A 1 166 ? 5.802 -8.158 -5.029 1.00 95.19 166 ASN A C 1
ATOM 1262 O O . ASN A 1 166 ? 5.914 -7.433 -4.036 1.00 95.19 166 ASN A O 1
ATOM 1266 N N . ASN A 1 167 ? 4.797 -8.032 -5.896 1.00 96.88 167 ASN A N 1
ATOM 1267 C CA . ASN A 1 167 ? 3.810 -6.953 -5.890 1.00 96.88 167 ASN A CA 1
ATOM 1268 C C . ASN A 1 167 ? 2.813 -7.049 -4.717 1.00 96.88 167 ASN A C 1
ATOM 1270 O O . ASN A 1 167 ? 1.854 -6.283 -4.630 1.00 96.88 167 ASN A O 1
ATOM 1274 N N . ARG A 1 168 ? 2.982 -8.016 -3.809 1.00 97.25 168 ARG A N 1
ATOM 1275 C CA . ARG A 1 168 ? 2.011 -8.393 -2.777 1.00 97.25 168 ARG A CA 1
ATOM 1276 C C . ARG A 1 168 ? 2.585 -8.252 -1.370 1.00 97.25 168 ARG A C 1
ATOM 1278 O O . ARG A 1 168 ? 3.685 -8.703 -1.068 1.00 97.25 168 ARG A O 1
ATOM 1285 N N . CYS A 1 169 ? 1.773 -7.691 -0.481 1.00 97.94 169 CYS A N 1
ATOM 1286 C CA . CYS A 1 169 ? 2.003 -7.626 0.954 1.00 97.94 169 CYS A CA 1
ATOM 1287 C C . CYS A 1 169 ? 0.849 -8.294 1.701 1.00 97.94 169 CYS A C 1
ATOM 1289 O O . CYS A 1 169 ? -0.241 -7.733 1.826 1.00 97.94 169 CYS A O 1
ATOM 1291 N N . ASP A 1 170 ? 1.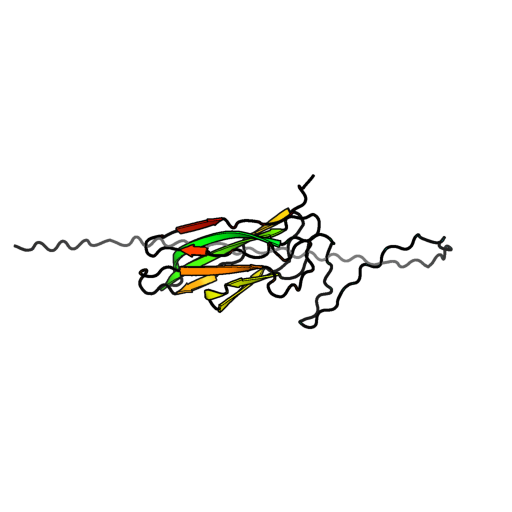104 -9.504 2.192 1.00 97.00 170 ASP A N 1
ATOM 1292 C CA . ASP A 1 170 ? 0.099 -10.325 2.863 1.00 97.00 170 ASP A CA 1
ATOM 1293 C C . ASP A 1 170 ? 0.047 -10.088 4.375 1.00 97.00 170 ASP A C 1
ATOM 1295 O O . ASP A 1 170 ? 1.042 -9.740 5.015 1.00 97.00 170 ASP A O 1
ATOM 1299 N N . LYS A 1 171 ? -1.103 -10.415 4.977 1.00 96.12 171 LYS A N 1
ATOM 1300 C CA . LYS A 1 171 ? -1.308 -10.457 6.437 1.00 96.12 171 LYS A CA 1
ATOM 1301 C C . LYS A 1 171 ? -1.069 -9.105 7.113 1.00 96.12 171 LYS A C 1
ATOM 1303 O O . LYS A 1 171 ? -0.582 -9.040 8.252 1.00 96.12 171 LYS A O 1
ATOM 1308 N N . VAL A 1 172 ? -1.475 -8.023 6.457 1.00 98.25 172 VAL A N 1
ATOM 1309 C CA . VAL A 1 172 ? -1.535 -6.708 7.089 1.00 98.25 172 VAL A CA 1
ATOM 1310 C C . VAL A 1 172 ? -2.602 -6.762 8.173 1.00 98.25 172 VAL A C 1
ATOM 1312 O O . VAL A 1 172 ? -3.734 -7.180 7.936 1.00 98.25 172 VAL A O 1
ATOM 1315 N N . THR A 1 173 ? -2.233 -6.391 9.400 1.00 98.00 173 THR A N 1
ATOM 1316 C CA . THR A 1 173 ? -3.145 -6.458 10.545 1.00 98.00 173 THR A CA 1
ATOM 1317 C C . THR A 1 173 ? -3.057 -5.228 11.427 1.00 98.00 173 THR A C 1
ATOM 1319 O O . THR A 1 173 ? -1.955 -4.769 11.729 1.00 98.00 173 THR A O 1
ATOM 1322 N N . LEU A 1 174 ? -4.206 -4.763 11.917 1.00 97.88 174 LEU A N 1
ATOM 1323 C CA . LEU A 1 174 ? -4.315 -3.767 12.983 1.00 97.88 174 LEU A CA 1
ATOM 1324 C C . LEU A 1 174 ? -5.180 -4.330 14.112 1.00 97.88 174 LEU A C 1
ATOM 1326 O O . LEU A 1 174 ? -6.350 -4.662 13.915 1.00 97.88 174 LEU A O 1
ATOM 1330 N N . GLY A 1 175 ? -4.592 -4.457 15.295 1.00 97.19 175 GLY A N 1
ATOM 1331 C CA . GLY A 1 175 ? -5.253 -4.928 16.502 1.00 97.19 175 GLY A CA 1
ATOM 1332 C C . GLY A 1 175 ? -6.348 -3.972 16.985 1.00 97.19 175 GLY A C 1
ATOM 1333 O O . GLY A 1 175 ? -6.371 -2.801 16.597 1.00 97.19 175 GLY A O 1
ATOM 1334 N N . PRO A 1 176 ? -7.268 -4.452 17.838 1.00 96.19 176 PRO A N 1
ATOM 1335 C CA . PRO A 1 176 ? -8.378 -3.643 18.350 1.00 96.19 176 PRO A CA 1
ATOM 1336 C C . PRO A 1 176 ? -7.903 -2.452 19.202 1.00 96.19 176 PRO A C 1
ATOM 1338 O O . PRO A 1 176 ? -8.462 -1.363 19.125 1.00 96.19 176 PRO A O 1
ATOM 1341 N N . SER A 1 177 ? -6.823 -2.623 19.968 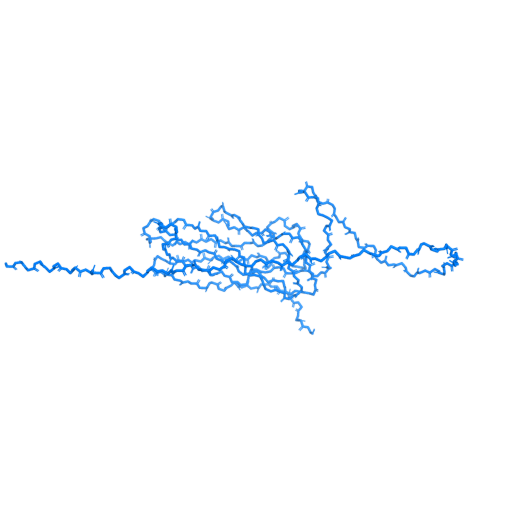1.00 94.94 177 SER A N 1
ATOM 1342 C CA . SER A 1 177 ? -6.248 -1.579 20.827 1.00 94.94 177 SER A CA 1
ATOM 1343 C C . SER A 1 177 ? -5.133 -0.762 20.164 1.00 94.94 177 SER A C 1
ATOM 1345 O O . SER A 1 177 ? -4.621 0.176 20.772 1.00 94.94 177 SER A O 1
ATOM 1347 N N . GLU A 1 178 ? -4.714 -1.117 18.945 1.00 97.00 178 GLU A N 1
ATOM 1348 C CA . GLU A 1 178 ? -3.637 -0.418 18.238 1.00 97.00 178 GLU A CA 1
ATOM 1349 C C . GLU A 1 178 ? -4.191 0.864 17.602 1.00 97.00 178 GLU A C 1
ATOM 1351 O O . GLU A 1 178 ? -5.005 0.809 16.678 1.00 97.00 178 GLU A O 1
ATOM 1356 N N . MET A 1 179 ? -3.749 2.027 18.093 1.00 96.81 179 MET A N 1
ATOM 1357 C CA . MET A 1 179 ? -4.128 3.324 17.516 1.00 96.81 179 MET A CA 1
ATOM 1358 C C . MET A 1 179 ? -3.364 3.630 16.230 1.00 96.81 179 MET A C 1
ATOM 1360 O O . MET A 1 179 ? -3.922 4.224 15.313 1.00 96.81 179 MET A O 1
ATOM 1364 N N . THR A 1 180 ? -2.102 3.221 16.153 1.00 98.06 180 THR A N 1
ATOM 1365 C CA . THR A 1 180 ? -1.253 3.373 14.972 1.00 98.06 180 THR A CA 1
ATOM 1366 C C . THR A 1 180 ? -0.414 2.122 14.779 1.00 98.06 180 THR A C 1
ATOM 1368 O O . THR A 1 180 ? -0.068 1.436 15.743 1.00 98.06 180 THR A O 1
ATOM 1371 N N . LYS A 1 181 ? -0.079 1.817 13.526 1.00 98.25 181 LYS A N 1
ATOM 1372 C CA . LYS A 1 181 ? 0.835 0.729 13.186 1.00 98.25 181 LYS A CA 1
ATOM 1373 C C . LYS A 1 181 ? 1.472 0.949 11.830 1.00 98.25 181 LYS A C 1
ATOM 1375 O O . LYS A 1 181 ? 0.810 1.365 10.887 1.00 98.25 181 LYS A O 1
ATOM 1380 N N . VAL A 1 182 ? 2.747 0.594 11.729 1.00 98.56 182 VAL A N 1
ATOM 1381 C CA . VAL A 1 182 ? 3.448 0.473 10.452 1.00 98.56 182 VAL A CA 1
ATOM 1382 C C . VAL A 1 182 ? 3.726 -1.003 10.220 1.00 98.56 182 VAL A C 1
ATOM 1384 O O . VAL A 1 182 ? 4.536 -1.607 10.922 1.00 98.56 182 VAL A O 1
ATOM 1387 N N . HIS A 1 183 ? 3.037 -1.594 9.252 1.00 98.44 183 HIS A N 1
ATOM 1388 C CA . HIS A 1 183 ? 3.308 -2.953 8.807 1.00 98.44 183 HIS A CA 1
ATOM 1389 C C . HIS A 1 183 ? 4.375 -2.903 7.712 1.00 98.44 183 HIS A C 1
ATOM 1391 O O . HIS A 1 183 ? 4.146 -2.317 6.658 1.00 98.44 183 HIS A O 1
ATOM 1397 N N . ARG A 1 184 ? 5.554 -3.483 7.960 1.00 98.25 184 ARG A N 1
ATOM 1398 C CA . ARG A 1 184 ? 6.613 -3.594 6.947 1.00 98.25 184 ARG A CA 1
ATOM 1399 C C . ARG A 1 184 ? 6.397 -4.858 6.133 1.00 98.25 184 ARG A C 1
ATOM 1401 O O . ARG A 1 184 ? 6.339 -5.946 6.700 1.00 98.25 184 ARG A O 1
ATOM 1408 N N . CYS A 1 185 ? 6.295 -4.690 4.827 1.00 97.44 185 CYS A N 1
ATOM 1409 C CA . CYS A 1 185 ? 6.045 -5.776 3.902 1.00 97.44 185 CYS A CA 1
ATOM 1410 C C . CYS A 1 185 ? 7.360 -6.476 3.563 1.00 97.44 185 CYS A C 1
ATOM 1412 O O . CYS A 1 185 ? 8.416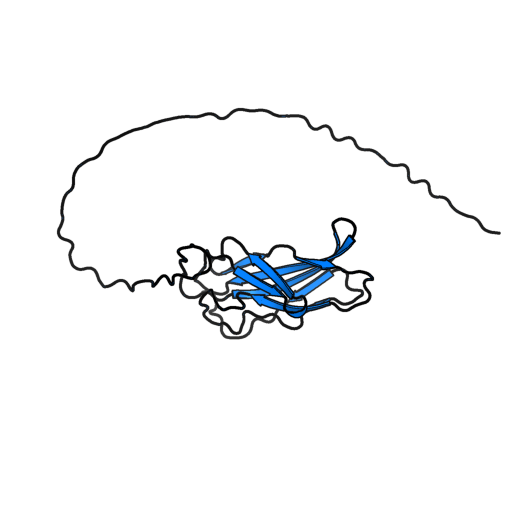 -5.849 3.452 1.00 97.44 185 CYS A O 1
ATOM 1414 N N . ARG A 1 186 ? 7.309 -7.800 3.429 1.00 94.62 186 ARG A N 1
ATOM 1415 C CA . ARG A 1 186 ? 8.473 -8.574 3.013 1.00 94.62 186 ARG A CA 1
ATOM 1416 C C . ARG A 1 186 ? 8.567 -8.529 1.494 1.00 94.62 186 ARG A C 1
ATOM 1418 O O . ARG A 1 186 ? 7.730 -9.117 0.825 1.00 94.62 186 ARG A O 1
ATOM 1425 N N . VAL A 1 187 ? 9.622 -7.912 0.975 1.00 91.62 187 VAL A N 1
ATOM 1426 C CA . VAL A 1 187 ? 9.978 -8.022 -0.443 1.00 91.62 187 VAL A CA 1
ATOM 1427 C C . VAL A 1 187 ? 10.607 -9.398 -0.678 1.00 91.62 187 VAL A C 1
ATOM 1429 O O . VAL A 1 187 ? 11.506 -9.810 0.063 1.00 91.62 187 VAL A O 1
ATOM 1432 N N . VAL A 1 188 ? 10.098 -10.141 -1.658 1.00 86.69 188 VAL A N 1
ATOM 1433 C CA . VAL A 1 188 ? 10.540 -11.505 -1.988 1.00 86.69 188 VAL A CA 1
ATOM 1434 C C . VAL A 1 188 ? 11.117 -11.527 -3.401 1.00 86.69 188 VAL A C 1
ATOM 1436 O O . VAL A 1 188 ? 10.659 -10.804 -4.273 1.00 86.69 188 VAL A O 1
ATOM 1439 N N . GLY A 1 189 ? 12.103 -12.391 -3.635 1.00 81.44 189 GLY A N 1
ATOM 1440 C CA . GLY A 1 189 ? 12.673 -12.608 -4.963 1.00 81.44 189 GLY A CA 1
ATOM 1441 C C . GLY A 1 189 ? 13.895 -11.737 -5.272 1.00 81.44 189 GLY A C 1
ATOM 1442 O O . GLY A 1 189 ? 14.303 -10.901 -4.455 1.00 81.44 189 GLY A O 1
ATOM 1443 N N . PRO A 1 190 ? 14.537 -12.000 -6.422 1.00 76.19 190 PRO A N 1
ATOM 1444 C CA . PRO A 1 190 ? 15.694 -11.242 -6.863 1.00 76.19 190 PRO A CA 1
ATOM 1445 C C . PRO A 1 190 ? 15.275 -9.809 -7.193 1.00 76.19 190 PRO A C 1
ATOM 1447 O O . PRO A 1 190 ? 14.294 -9.584 -7.888 1.00 76.19 190 PRO A O 1
ATOM 1450 N N . HIS A 1 191 ? 16.052 -8.855 -6.701 1.00 72.50 191 HIS A N 1
ATOM 1451 C CA . HIS A 1 191 ? 16.010 -7.453 -7.097 1.00 72.50 191 HIS A CA 1
ATOM 1452 C C . HIS A 1 191 ? 17.447 -7.068 -7.450 1.00 72.50 191 HIS A C 1
ATOM 1454 O O . HIS A 1 191 ? 18.379 -7.489 -6.753 1.00 72.50 191 HIS A O 1
ATOM 1460 N N . GLU A 1 192 ? 17.666 -6.342 -8.550 1.00 62.78 192 GLU A N 1
ATOM 1461 C CA . GLU A 1 192 ? 19.010 -5.850 -8.854 1.00 62.78 192 GLU A CA 1
ATOM 1462 C C . GLU A 1 192 ? 19.426 -4.913 -7.715 1.00 62.78 192 GLU A C 1
ATOM 1464 O O . GLU A 1 192 ? 18.689 -3.978 -7.390 1.00 62.78 192 GLU A O 1
ATOM 1469 N N . PRO A 1 193 ? 20.602 -5.105 -7.100 1.00 59.44 193 PRO A N 1
ATOM 1470 C CA . PRO A 1 193 ? 21.176 -4.042 -6.305 1.00 59.44 193 PRO A CA 1
ATOM 1471 C C . PRO A 1 193 ? 21.412 -2.857 -7.240 1.00 59.44 193 PRO A C 1
ATOM 1473 O O . PRO A 1 193 ? 22.110 -2.978 -8.250 1.00 59.44 193 PRO A O 1
ATOM 1476 N N . LEU A 1 194 ? 20.818 -1.719 -6.898 1.00 56.50 194 LEU A N 1
ATOM 1477 C CA . LEU A 1 194 ? 21.095 -0.450 -7.553 1.00 56.50 194 LEU A CA 1
ATOM 1478 C C . LEU A 1 194 ? 22.591 -0.170 -7.370 1.00 56.50 194 LEU A C 1
ATOM 1480 O O . LEU A 1 194 ? 23.044 0.075 -6.251 1.00 56.50 194 LEU A O 1
ATOM 1484 N N . ARG A 1 195 ? 23.358 -0.330 -8.447 1.00 58.19 195 ARG A N 1
ATOM 1485 C CA . ARG A 1 195 ? 24.771 0.047 -8.506 1.00 58.19 195 ARG A CA 1
ATOM 1486 C C . ARG A 1 195 ? 24.899 1.509 -8.882 1.00 58.19 195 ARG A C 1
ATOM 1488 O O . ARG A 1 195 ? 24.115 1.940 -9.756 1.00 58.19 195 ARG A O 1
#

Secondary structure (DSSP, 8-state):
---------------------------------------------------------SSS-----PPS---EEEEEEEEEEEEETTEEEEEEEEEEEE-SS--B-S-EEEEEGGGTEEEEETT-B-TT-EEE---EEEE-TTS-S-EEEEEEESTT--S--S-TTSSEEEEEEE-TT-SEEEEE----S------

Radius of gyration: 26.5 Å; chains: 1; bounding box: 48×54×99 Å

pLDDT: mean 79.24, std 21.13, range [37.81, 98.75]

Sequence (195 aa):
MSTTARMIIAGCIVATLILGFSAIGNSLEKEKSPVAPLQKTPSESQPTAEQKISPTFPDAGGSAVYDPGIDLVVLKVEMQRGIFMGSPKIQIIPTIKNMWKGGTSERIKIMFYSLDMAEWVEGGIGPNQEIRAGALYVDDPGRNRYLKFDVMVDNNNAIPETNEMNNRCDKVTLGPSEMTKVHRCRVVGPHEPLR

Foldseek 3Di:
DDDDDDDDDDDDDDDDDDDDDDDDDDDDDDDDDDDDDDDDDDDDDDDDDPPQDQDDDDPDDDSKDKDPAWDKAFFKKKWAWDQDPNATKIKIKTKIWTLAQIWIQQWKKKDWVVQRDIFIDHRTAHGRDIDIGDIDIGHDVPLQDKDWTKMFIRPVCPDPHPDRPRRIFHGDIDHSPRRIDMGGGDGDDDGDDPD